Protein AF-A0A8J9Y8R1-F1 (afdb_monomer)

Organism: NCBI:txid405034

Nearest PDB structures (foldseek):
  8bvs-assembly1_A  TM=4.478E-01  e=2.134E-05  Rattus norvegicus
  8wjq-assembly1_A  TM=4.314E-01  e=4.782E-05  Homo sapiens
  8wjh-assembly1_A  TM=4.571E-01  e=9.742E-05  Homo sapiens
  9b1o-assembly1_A  TM=4.668E-01  e=5.127E-04  Homo sapiens
  8sdz-assembly1_A  TM=4.224E-01  e=3.042E-04  Rattus norvegicus

Foldseek 3Di:
DWWWAQDPDDRDTDIQDPDHPDTHDDPPPPVDDPCRVVVQGDPNVCVVVVVVVVCVCCVVFLLSQLLVLLVQLLVLLLCLVVDPAPLVNVVSLLSNLSSLVSNLVSLLVLLDLLQDDPCNVVLVVVLVPLLVVLVVCLVVLCVVVVDLSSSSCVLSVVSNVSSCVCVVAPGGLVVCVVVVNNVVSVVNSVCSVVSSVVSSVNNSSSSSSNVSSLVVVLVVDAPVCSVVVVVVVVVVVVVVVVCVVVLVVDPPVSSVVVVVCVSVVVSVVVSPPDRPPPDDDQNDPVSVVVVVVVVVVVPDPPPPDD

Sequence (306 aa):
MDYRCDVGEGGNLSWNACPCDQPQWDRSVFSETMQTKFGLFCESIWLISFSQSMLYVGMYGRLSMFSTSCLILSISGCLVILMPNVTSLIFMRTIEGIGTGGAMVTSYVLCIEYTGLKYREIITALFHIPINISHTLLPGLSYLLRNCDDLQLALSVPVILYVAIPWLIMESPKWLMDIGKIDKSVIVMEKFSKLVSFACVCNSLFSMSFMIVLLYTVELFPTSIRNSVLGILSVLSRLGQISAPLINALSENIAGAIFGVLALSGTIFCYLLPETKDTELPSSLDDTKTLTRRKTHLEPDITNTS

Solvent-accessible surface area (backbone atoms only — not comparable to full-atom values): 17132 Å² total; per-residue (Å²): 137,62,30,34,16,67,55,92,87,73,82,53,68,36,74,73,54,71,87,57,96,66,70,48,68,70,46,89,88,48,88,78,46,74,48,72,73,69,67,47,50,80,80,53,40,55,56,54,58,49,55,49,54,65,44,46,60,58,66,68,34,61,47,46,40,26,23,53,16,30,44,42,23,23,52,28,40,58,49,46,70,74,45,90,44,70,70,56,32,52,52,32,50,51,50,23,49,54,12,37,53,45,26,50,53,35,46,52,52,48,52,47,48,54,62,35,82,91,45,36,70,62,50,55,56,58,56,48,51,43,40,54,53,29,58,67,44,44,63,57,51,47,67,74,35,75,49,69,59,59,42,41,4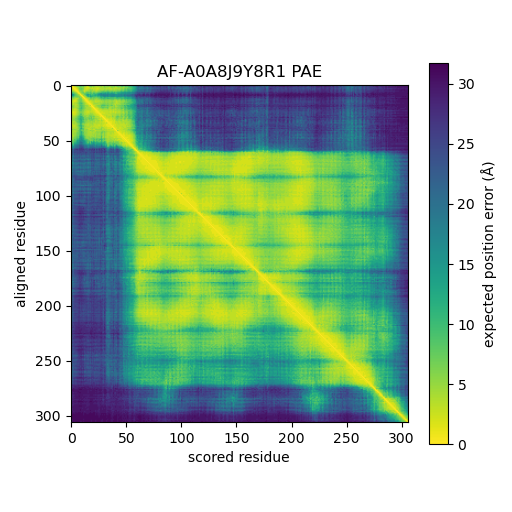3,67,47,22,57,66,37,49,65,52,39,59,35,68,79,79,46,82,65,46,34,61,62,30,47,75,73,67,41,53,74,59,23,53,58,52,50,72,48,36,69,66,51,48,57,50,47,41,57,51,43,19,44,41,49,40,50,53,50,49,56,54,50,54,62,41,63,77,42,45,73,88,48,30,67,58,52,53,51,52,54,50,52,54,53,48,52,56,60,67,45,44,67,64,43,68,72,45,59,70,70,58,37,51,48,53,56,49,50,54,53,49,52,53,53,52,52,63,65,68,52,78,82,71,83,88,58,86,75,55,76,42,75,65,49,47,51,51,53,52,51,49,51,61,69,70,66,72,86,82,89,82,80,130

Structure (mmCIF, N/CA/C/O backbone):
data_AF-A0A8J9Y8R1-F1
#
_entry.id   AF-A0A8J9Y8R1-F1
#
loop_
_atom_site.group_PDB
_atom_site.id
_atom_site.type_symbol
_atom_site.label_atom_id
_atom_site.label_alt_id
_atom_site.label_comp_id
_atom_site.label_asym_id
_atom_site.label_entity_id
_atom_site.label_seq_id
_atom_site.pdbx_PDB_ins_code
_atom_site.Cartn_x
_atom_site.Cartn_y
_atom_site.Cartn_z
_atom_site.occupancy
_atom_site.B_iso_or_equiv
_atom_site.auth_seq_id
_atom_site.auth_comp_id
_atom_site.auth_asym_id
_atom_site.auth_atom_id
_atom_site.pdbx_PDB_model_num
ATOM 1 N N . MET A 1 1 ? -35.535 12.052 5.146 1.00 62.69 1 MET A N 1
ATOM 2 C CA . MET A 1 1 ? -35.516 13.517 5.307 1.00 62.69 1 MET A CA 1
ATOM 3 C C . MET A 1 1 ? -36.372 14.035 4.200 1.00 62.69 1 MET A C 1
ATOM 5 O O . MET A 1 1 ? -36.029 13.820 3.044 1.00 62.69 1 MET A O 1
ATOM 9 N N . ASP A 1 2 ? -37.514 14.578 4.573 1.00 72.75 2 ASP A N 1
ATOM 10 C CA . ASP A 1 2 ? -38.578 14.801 3.619 1.00 72.75 2 ASP A CA 1
ATOM 11 C C . ASP A 1 2 ? -38.487 16.229 3.082 1.00 72.75 2 ASP A C 1
ATOM 13 O O . ASP A 1 2 ? -38.220 17.181 3.824 1.00 72.75 2 ASP A O 1
ATOM 17 N N . TYR A 1 3 ? -38.663 16.374 1.773 1.00 80.12 3 TYR A N 1
ATOM 18 C CA . TYR A 1 3 ? -38.828 17.673 1.131 1.00 80.12 3 TYR A CA 1
ATOM 19 C C . TYR A 1 3 ? -40.240 17.787 0.586 1.00 80.12 3 TYR A C 1
ATOM 21 O O . TYR A 1 3 ? -40.844 16.803 0.157 1.00 80.12 3 TYR A O 1
ATOM 29 N N . ARG A 1 4 ? -40.779 18.999 0.614 1.00 82.25 4 ARG A N 1
ATOM 30 C CA . ARG A 1 4 ? -42.057 19.316 -0.006 1.00 82.25 4 ARG A CA 1
ATOM 31 C C . ARG A 1 4 ? -41.815 19.893 -1.382 1.00 82.25 4 ARG A C 1
ATOM 33 O O . ARG A 1 4 ? -40.958 20.760 -1.548 1.00 82.25 4 ARG A O 1
ATOM 40 N N . CYS A 1 5 ? -42.590 19.419 -2.341 1.00 80.19 5 CYS A N 1
ATOM 41 C CA . CYS A 1 5 ? -42.602 19.967 -3.680 1.00 80.19 5 CYS A CA 1
ATOM 42 C C . CYS A 1 5 ? -44.006 20.424 -4.067 1.00 80.19 5 CYS A C 1
ATOM 44 O O . CYS A 1 5 ? -44.991 19.758 -3.731 1.00 80.19 5 CYS A O 1
ATOM 46 N N . ASP A 1 6 ? -44.082 21.551 -4.774 1.00 75.56 6 ASP A N 1
ATOM 47 C CA . ASP A 1 6 ? -45.310 22.001 -5.418 1.00 75.56 6 ASP A CA 1
ATOM 48 C C . ASP A 1 6 ? -45.503 21.221 -6.720 1.00 75.56 6 ASP A C 1
ATOM 50 O O . ASP A 1 6 ? -44.704 21.323 -7.652 1.00 75.56 6 ASP A O 1
ATOM 54 N N . VAL A 1 7 ? -46.538 20.386 -6.752 1.00 66.38 7 VAL A N 1
ATOM 55 C CA . VAL A 1 7 ? -46.887 19.588 -7.927 1.00 66.38 7 VAL A CA 1
ATOM 56 C C . VAL A 1 7 ? -48.012 20.342 -8.614 1.00 66.38 7 VAL A C 1
ATOM 58 O O . VAL A 1 7 ? -49.149 20.349 -8.141 1.00 66.38 7 VAL A O 1
ATOM 61 N N . GLY A 1 8 ? -47.664 21.074 -9.670 1.00 62.56 8 GLY A N 1
ATOM 62 C CA . GLY A 1 8 ? -48.560 22.028 -10.316 1.00 62.56 8 GLY A CA 1
ATOM 63 C C . GLY A 1 8 ? -49.876 21.409 -10.795 1.00 62.56 8 GLY A C 1
ATOM 64 O O . GLY A 1 8 ? -49.887 20.672 -11.769 1.00 62.56 8 GLY A O 1
ATOM 65 N N . GLU A 1 9 ? -50.961 21.709 -10.075 1.00 56.25 9 GLU A N 1
ATOM 66 C CA . GLU A 1 9 ? -52.288 22.189 -10.540 1.00 56.25 9 GLU A CA 1
ATOM 67 C C . GLU A 1 9 ? -53.277 22.316 -9.353 1.00 56.25 9 GLU A C 1
ATOM 69 O O . GLU A 1 9 ? -54.474 22.048 -9.444 1.00 56.25 9 GLU A O 1
ATOM 74 N N . GLY A 1 10 ? -52.782 22.753 -8.189 1.00 57.81 10 GLY A N 1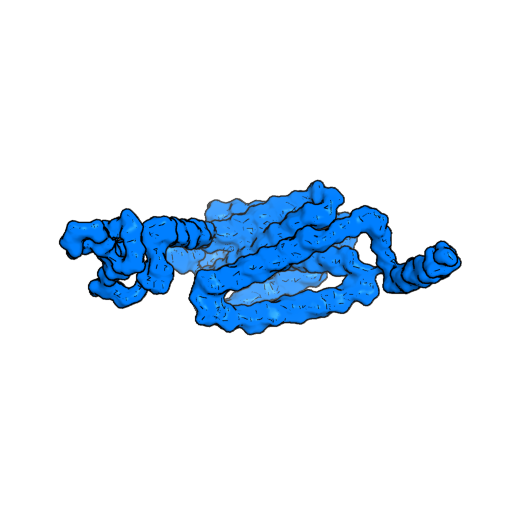
ATOM 75 C CA . GLY A 1 10 ? -53.632 22.949 -7.008 1.00 57.81 10 GLY A CA 1
ATOM 76 C C . GLY A 1 10 ? -52.935 23.441 -5.739 1.00 57.81 10 GLY A C 1
ATOM 77 O O . GLY A 1 10 ? -53.546 23.375 -4.678 1.00 57.81 10 GLY A O 1
ATOM 78 N N . GLY A 1 11 ? -51.673 23.891 -5.808 1.00 60.00 11 GLY A N 1
ATOM 79 C CA . GLY A 1 11 ? -50.916 24.399 -4.651 1.00 60.00 11 GLY A CA 1
ATOM 80 C C . GLY A 1 11 ? -50.724 23.388 -3.513 1.00 60.00 11 GLY A C 1
ATOM 81 O O . GLY A 1 11 ? -50.395 23.766 -2.387 1.00 60.00 11 GLY A O 1
ATOM 82 N N . ASN A 1 12 ? -50.964 22.101 -3.776 1.00 68.12 12 ASN A N 1
ATOM 83 C CA . ASN A 1 12 ? -50.851 21.055 -2.774 1.00 68.12 12 ASN A CA 1
ATOM 84 C C . ASN A 1 12 ? -49.399 20.579 -2.704 1.00 68.12 12 ASN A C 1
ATOM 86 O O . ASN A 1 12 ? -48.926 19.818 -3.547 1.00 68.12 12 ASN A O 1
ATOM 90 N N . LEU A 1 13 ? -48.708 21.022 -1.653 1.00 72.00 13 LEU A N 1
ATOM 91 C CA . LEU A 1 13 ? -47.367 20.570 -1.298 1.00 72.00 13 LEU A CA 1
ATOM 92 C C . LEU A 1 13 ? -47.396 19.076 -0.969 1.00 72.00 13 LEU A C 1
ATOM 94 O O . LEU A 1 13 ? -47.932 18.670 0.066 1.00 72.00 13 LEU A O 1
ATOM 98 N N . SER A 1 14 ? -46.789 18.265 -1.829 1.00 75.94 14 SER A N 1
ATOM 99 C CA . SER A 1 14 ? -46.637 16.830 -1.592 1.00 75.94 14 SER A CA 1
ATOM 100 C C . SER A 1 14 ? -45.218 16.508 -1.132 1.00 75.94 14 SER A C 1
ATOM 102 O O . SER A 1 14 ? -44.252 17.196 -1.474 1.00 75.94 14 SER A O 1
ATOM 104 N N . TRP A 1 15 ? -45.097 15.478 -0.300 1.00 79.56 15 TRP A N 1
ATOM 105 C CA . TRP A 1 15 ? -43.810 15.034 0.216 1.00 79.56 15 TRP A CA 1
ATOM 106 C C . TRP A 1 15 ? -43.094 14.148 -0.801 1.00 79.56 15 TRP A C 1
ATOM 108 O O . TRP A 1 15 ? -43.694 13.222 -1.342 1.00 79.56 15 TRP A O 1
ATOM 118 N N . ASN A 1 16 ? -41.801 14.408 -1.003 1.00 77.94 16 ASN A N 1
ATOM 119 C CA . ASN A 1 16 ? -40.883 13.605 -1.812 1.00 77.94 16 ASN A CA 1
ATOM 120 C C . ASN A 1 16 ? -41.364 13.355 -3.255 1.00 77.94 16 ASN A C 1
ATOM 122 O O . ASN A 1 16 ? -41.103 12.298 -3.829 1.00 77.94 16 ASN A O 1
ATOM 126 N N . ALA A 1 17 ? -42.076 14.319 -3.845 1.00 77.00 17 ALA A N 1
ATOM 127 C CA . ALA A 1 17 ? -42.537 14.226 -5.225 1.00 77.00 17 ALA A CA 1
ATOM 128 C C . ALA A 1 17 ? -41.468 14.661 -6.236 1.00 77.00 17 ALA A C 1
ATOM 130 O O . ALA A 1 17 ? -40.619 15.513 -5.957 1.00 77.00 17 ALA A O 1
ATOM 131 N N . CYS A 1 18 ? -41.535 14.051 -7.418 1.00 77.06 18 CYS A N 1
ATOM 132 C CA . CYS A 1 18 ? -40.638 14.251 -8.551 1.00 77.06 18 CYS A CA 1
ATOM 133 C C . CYS A 1 18 ? -41.462 14.325 -9.846 1.00 77.06 18 CYS A C 1
ATOM 135 O O . CYS A 1 18 ? -42.395 13.528 -9.978 1.00 77.06 18 CYS A O 1
ATOM 137 N N . PRO A 1 19 ? -41.110 15.183 -10.822 1.00 73.69 19 PRO A N 1
ATOM 138 C CA . PRO A 1 19 ? -40.031 16.180 -10.817 1.00 73.69 19 PRO A CA 1
ATOM 139 C C . PRO A 1 19 ? -40.357 17.405 -9.945 1.00 73.69 19 PRO A C 1
ATOM 141 O O . PRO A 1 19 ? -41.521 17.697 -9.690 1.00 73.69 19 PRO A O 1
ATOM 144 N N . CYS A 1 20 ? -39.320 18.099 -9.467 1.00 73.56 20 CYS A N 1
ATOM 145 C CA . CYS A 1 20 ? -39.456 19.254 -8.583 1.00 73.56 20 CYS A CA 1
ATOM 146 C C . CYS A 1 20 ? -38.481 20.371 -8.961 1.00 73.56 20 CYS A C 1
ATOM 148 O O . CYS A 1 20 ? -37.272 20.150 -8.911 1.00 73.56 20 CYS A O 1
ATOM 150 N N . ASP A 1 21 ? -38.992 21.566 -9.266 1.00 74.88 21 ASP A N 1
ATOM 151 C CA . ASP A 1 21 ? -38.147 22.716 -9.617 1.00 74.88 21 ASP A CA 1
ATOM 152 C C . ASP A 1 21 ? -37.593 23.436 -8.376 1.00 74.88 21 ASP A C 1
ATOM 154 O O . ASP A 1 21 ? -36.460 23.919 -8.387 1.00 74.88 21 ASP A O 1
ATOM 158 N N . GLN A 1 22 ? -38.367 23.497 -7.282 1.00 79.25 22 GLN A N 1
ATOM 159 C CA . GLN A 1 22 ? -37.964 24.149 -6.028 1.00 79.25 22 GLN A CA 1
ATOM 160 C C . GLN A 1 22 ? -38.374 23.335 -4.787 1.00 79.25 22 GLN A C 1
ATOM 162 O O . GLN A 1 22 ? -39.463 23.537 -4.242 1.00 79.25 22 GLN A O 1
ATOM 167 N N . PRO A 1 23 ? -37.512 22.425 -4.298 1.00 79.31 23 PRO A N 1
ATOM 168 C CA . PRO A 1 23 ? -37.809 21.634 -3.108 1.00 79.31 23 PRO A CA 1
ATOM 169 C C . PRO A 1 23 ? -37.688 22.467 -1.821 1.00 79.31 23 PRO A C 1
ATOM 171 O O . PRO A 1 23 ? -36.642 23.051 -1.527 1.00 79.31 23 PRO A O 1
ATOM 174 N N . GLN A 1 24 ? -38.747 22.474 -1.008 1.00 84.62 24 GLN A N 1
ATOM 175 C CA . GLN A 1 24 ? -38.742 23.039 0.342 1.00 84.62 24 GLN A CA 1
ATOM 176 C C . GLN A 1 24 ? -38.397 21.956 1.368 1.00 84.62 24 GLN A C 1
ATOM 178 O O . GLN A 1 24 ? -39.189 21.055 1.639 1.00 84.62 24 GLN A O 1
ATOM 183 N N . TRP A 1 25 ? -37.204 22.041 1.947 1.00 81.81 25 TRP A N 1
ATOM 184 C CA . TRP A 1 25 ? -36.693 21.054 2.900 1.00 81.81 25 TRP A CA 1
ATOM 185 C C . TRP A 1 25 ? -37.211 21.291 4.320 1.00 81.81 25 TRP A C 1
ATOM 187 O O . TRP A 1 25 ? -37.180 22.423 4.807 1.00 81.81 25 TRP A O 1
ATOM 197 N N . ASP A 1 26 ? -37.612 20.223 5.013 1.00 81.88 26 ASP A N 1
ATOM 198 C CA . ASP A 1 26 ? -37.933 20.293 6.440 1.00 81.88 26 ASP A CA 1
ATOM 199 C C . ASP A 1 26 ? -36.644 20.411 7.278 1.00 81.88 26 ASP A C 1
ATOM 201 O O . ASP A 1 26 ? -35.827 19.490 7.333 1.00 81.88 26 ASP A O 1
ATOM 205 N N . ARG A 1 27 ? -36.453 21.572 7.917 1.00 81.69 27 ARG A N 1
ATOM 206 C CA . ARG A 1 27 ? -35.281 21.906 8.751 1.00 81.69 27 ARG A CA 1
ATOM 207 C C . ARG A 1 27 ? -35.581 21.881 10.253 1.00 81.69 27 ARG A C 1
ATOM 209 O O . ARG A 1 27 ? -34.801 22.407 11.042 1.00 81.69 27 ARG A O 1
ATOM 216 N N . SER A 1 28 ? -36.710 21.299 10.662 1.00 82.44 28 SER A N 1
ATOM 217 C CA . SER A 1 28 ? -37.146 21.273 12.068 1.00 82.44 28 SER A CA 1
ATOM 218 C C . SER A 1 28 ? -36.177 20.538 13.001 1.00 82.44 28 SER A C 1
ATOM 220 O O . SER A 1 28 ? -36.011 20.942 14.149 1.00 82.44 28 SER A O 1
ATOM 222 N N . VAL A 1 29 ? -35.517 19.484 12.509 1.00 77.56 29 VAL A N 1
ATOM 223 C CA . VAL A 1 29 ? -34.561 18.678 13.290 1.00 77.56 29 VAL A CA 1
ATOM 224 C C . VAL A 1 29 ? -33.110 19.087 13.022 1.00 77.56 29 VAL A C 1
ATOM 226 O O . VAL A 1 29 ? -32.313 19.180 13.952 1.00 77.56 29 VAL A O 1
ATOM 229 N N . PHE A 1 30 ? -32.756 19.348 11.762 1.00 75.25 30 PHE A N 1
ATOM 230 C CA . PHE A 1 30 ? -31.400 19.723 11.361 1.00 75.25 30 PHE A CA 1
ATOM 231 C C . PHE A 1 30 ? -31.432 20.988 10.508 1.00 75.25 30 PHE A C 1
ATOM 233 O O . PHE A 1 30 ? -32.145 21.049 9.507 1.00 75.25 30 PHE A O 1
ATOM 240 N N . SER A 1 31 ? -30.627 21.983 10.887 1.00 75.69 31 SER A N 1
ATOM 241 C CA . SER A 1 31 ? -30.564 23.271 10.192 1.00 75.69 31 SER A CA 1
ATOM 242 C C . SER A 1 31 ? -30.010 23.142 8.775 1.00 75.69 31 SER A C 1
ATOM 244 O O . SER A 1 31 ? -30.521 23.797 7.873 1.00 75.69 31 SER A O 1
ATOM 246 N N . GLU A 1 32 ? -29.004 22.295 8.554 1.00 73.31 32 GLU A N 1
ATOM 247 C CA . GLU A 1 32 ? -28.426 22.009 7.240 1.00 73.31 32 GLU A CA 1
ATOM 248 C C . GLU A 1 32 ? -27.830 20.596 7.215 1.00 73.31 32 GLU A C 1
ATOM 250 O O . GLU A 1 32 ? -27.123 20.181 8.132 1.00 73.31 32 GLU A O 1
ATOM 255 N N . THR A 1 33 ? -28.119 19.838 6.159 1.00 76.62 33 THR A N 1
ATOM 256 C CA . THR A 1 33 ? -27.602 18.481 5.934 1.00 76.62 33 THR A CA 1
ATOM 257 C C . THR A 1 33 ? -26.949 18.378 4.562 1.00 76.62 33 THR A C 1
ATOM 259 O O . THR A 1 33 ? -27.222 19.189 3.674 1.00 76.62 33 THR A O 1
ATOM 262 N N . MET A 1 34 ? -26.120 17.350 4.348 1.00 69.50 34 MET A N 1
ATOM 263 C CA . MET A 1 34 ? -25.483 17.104 3.045 1.00 69.50 34 MET A CA 1
ATOM 264 C C . MET A 1 34 ? -26.503 17.009 1.899 1.00 69.50 34 MET A C 1
ATOM 266 O O . MET A 1 34 ? -26.248 17.518 0.812 1.00 69.50 34 MET A O 1
ATOM 270 N N . GLN A 1 35 ? -27.683 16.441 2.160 1.00 72.44 35 GLN A N 1
ATOM 271 C CA . GLN A 1 35 ? -28.782 16.351 1.193 1.00 72.44 35 GLN A CA 1
ATOM 272 C C . GLN A 1 35 ? -29.331 17.740 0.831 1.00 72.44 35 GLN A C 1
ATOM 274 O O . GLN A 1 35 ? -29.454 18.058 -0.349 1.00 72.44 35 GLN A O 1
ATOM 279 N N . THR A 1 36 ? -29.576 18.600 1.831 1.00 77.31 36 THR A N 1
ATOM 280 C CA . THR A 1 36 ? -30.089 19.968 1.613 1.00 77.31 36 THR A CA 1
ATOM 281 C C . THR A 1 36 ? -29.050 20.925 1.030 1.00 77.31 36 THR A C 1
ATOM 283 O O . THR A 1 36 ? -29.411 21.856 0.318 1.00 77.31 36 THR A O 1
ATOM 286 N N . LYS A 1 37 ? -27.765 20.705 1.332 1.00 77.69 37 LYS A N 1
ATOM 287 C CA . LYS A 1 37 ? -26.652 21.557 0.900 1.00 77.69 37 LYS A CA 1
ATOM 288 C C . LYS A 1 37 ? -26.319 21.351 -0.574 1.00 77.69 37 LYS A C 1
ATOM 290 O O . LYS A 1 37 ? -26.029 22.312 -1.276 1.00 77.69 37 LYS A O 1
ATOM 295 N N . PHE A 1 38 ? -26.360 20.100 -1.030 1.00 77.00 38 PHE A N 1
ATOM 296 C CA . PHE A 1 38 ? -26.047 19.731 -2.412 1.00 77.00 38 PHE A CA 1
ATOM 297 C C . PHE A 1 38 ? -27.286 19.526 -3.292 1.00 77.00 38 PHE A C 1
ATOM 299 O O . PHE A 1 38 ? -27.133 19.221 -4.469 1.00 77.00 38 PHE A O 1
ATOM 306 N N . GLY A 1 39 ? -28.497 19.692 -2.747 1.00 79.38 39 GLY A N 1
ATOM 307 C CA . GLY A 1 39 ? -29.737 19.521 -3.506 1.00 79.38 39 GLY A CA 1
ATOM 308 C C . GLY A 1 39 ? -29.868 18.113 -4.087 1.00 79.38 39 GLY A C 1
ATOM 309 O O . GLY A 1 39 ? -30.153 17.953 -5.269 1.00 79.38 39 GLY A O 1
ATOM 310 N N . LEU A 1 40 ? -29.622 17.087 -3.270 1.00 77.75 40 LEU A N 1
ATOM 311 C CA . LEU A 1 40 ? -29.694 15.689 -3.703 1.00 77.75 40 LEU A CA 1
ATOM 312 C C . LEU A 1 40 ? -31.135 15.175 -3.549 1.00 77.75 40 LEU A C 1
ATOM 314 O O . LEU A 1 40 ? -31.565 14.881 -2.433 1.00 77.75 40 LEU A O 1
ATOM 318 N N . PHE A 1 41 ? -31.882 15.085 -4.653 1.00 79.12 41 PHE A N 1
ATOM 319 C CA . PHE A 1 41 ? -33.283 14.642 -4.697 1.00 79.12 41 PHE A CA 1
ATOM 320 C C . PHE A 1 41 ? -33.616 13.934 -6.022 1.00 79.12 41 PHE A C 1
ATOM 322 O O . PHE A 1 41 ? -32.903 14.071 -7.014 1.00 79.12 41 PHE A O 1
ATOM 329 N N . CYS A 1 42 ? -34.710 13.166 -6.040 1.00 75.56 42 CYS A N 1
ATOM 330 C CA . CYS A 1 42 ? -35.185 12.410 -7.206 1.00 75.56 42 CYS A CA 1
ATOM 331 C C . CYS A 1 42 ? -34.119 11.492 -7.828 1.00 75.56 42 CYS A C 1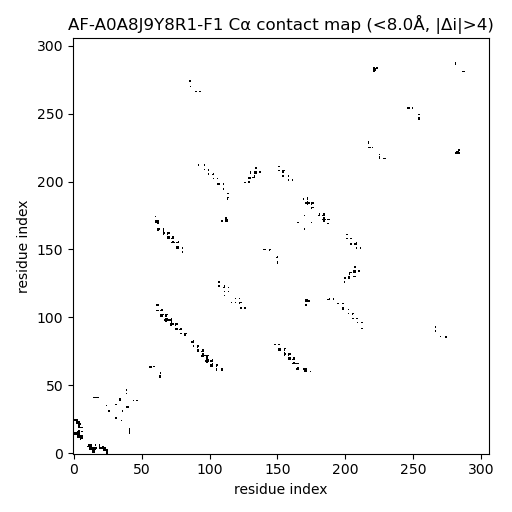
ATOM 333 O O . CYS A 1 42 ? -33.810 10.443 -7.270 1.00 75.56 42 CYS A O 1
ATOM 335 N N . GLU A 1 43 ? -33.556 11.880 -8.974 1.00 70.12 43 GLU A N 1
ATOM 336 C CA . GLU A 1 43 ? -32.566 11.094 -9.704 1.00 70.12 43 GLU A CA 1
ATOM 337 C C . GLU A 1 43 ? -31.195 11.163 -9.022 1.00 70.12 43 GLU A C 1
ATOM 339 O O . GLU A 1 43 ? -30.532 10.146 -8.880 1.00 70.12 43 GLU A O 1
ATOM 344 N N . SER A 1 44 ? -30.797 12.310 -8.461 1.00 66.25 44 SER A N 1
ATOM 345 C CA . SER A 1 44 ? -29.479 12.477 -7.828 1.00 66.25 44 SER A CA 1
ATOM 346 C C . SER A 1 44 ? -29.366 11.844 -6.435 1.00 66.25 44 SER A C 1
ATOM 348 O O . SER A 1 44 ? -28.292 11.847 -5.832 1.00 66.25 44 SER A O 1
ATOM 350 N N . ILE A 1 45 ? -30.440 11.241 -5.911 1.00 71.19 45 ILE A N 1
ATOM 351 C CA . ILE A 1 45 ? -30.429 10.614 -4.584 1.00 71.19 45 ILE A CA 1
ATOM 352 C C . ILE A 1 45 ? -29.514 9.376 -4.527 1.00 71.19 45 ILE A C 1
ATOM 354 O O . ILE A 1 45 ? -28.955 9.079 -3.470 1.00 71.19 45 ILE A O 1
ATOM 358 N N . TRP A 1 46 ? -29.275 8.697 -5.661 1.00 59.12 46 TRP A N 1
ATOM 359 C CA . TRP A 1 46 ? -28.382 7.527 -5.724 1.00 59.12 46 TRP A CA 1
ATOM 360 C C . TRP A 1 46 ? -26.926 7.879 -5.375 1.00 59.12 46 TRP A C 1
ATOM 362 O O . TRP A 1 46 ? -26.196 7.017 -4.883 1.00 59.12 46 TRP A O 1
ATOM 372 N N . LEU A 1 47 ? -26.496 9.134 -5.572 1.00 62.50 47 LEU A N 1
ATOM 373 C CA . LEU A 1 47 ? -25.147 9.599 -5.214 1.00 62.50 47 LEU A CA 1
ATOM 374 C C . LEU A 1 47 ? -24.862 9.429 -3.713 1.00 62.50 47 LEU A C 1
ATOM 376 O O . LEU A 1 47 ? -23.716 9.227 -3.305 1.00 62.50 47 LEU A O 1
ATOM 380 N N . ILE A 1 48 ? -25.906 9.431 -2.883 1.00 60.75 48 ILE A N 1
ATOM 381 C CA . ILE A 1 48 ? -25.807 9.144 -1.450 1.00 60.75 48 ILE A CA 1
ATOM 382 C C . ILE A 1 48 ? -25.470 7.665 -1.243 1.00 60.75 48 ILE A C 1
ATOM 384 O O . ILE A 1 48 ? -24.511 7.352 -0.548 1.00 60.75 48 ILE A O 1
ATOM 388 N N . SER A 1 49 ? -26.175 6.749 -1.908 1.00 54.12 49 SER A N 1
ATOM 389 C CA . SER A 1 49 ? -25.870 5.313 -1.861 1.00 54.12 49 SER A CA 1
ATOM 390 C C . SER A 1 49 ? -24.512 4.977 -2.487 1.00 54.12 49 SER A C 1
ATOM 392 O O . SER A 1 49 ? -23.827 4.074 -2.014 1.00 54.12 49 SER A O 1
ATOM 394 N N . PHE A 1 50 ? -24.082 5.715 -3.511 1.00 59.19 50 PHE A N 1
ATOM 395 C CA . PHE A 1 50 ? -22.763 5.573 -4.130 1.00 59.19 50 PHE A CA 1
ATOM 396 C C . PHE A 1 50 ? -21.635 6.037 -3.195 1.00 59.19 50 PHE A C 1
ATOM 398 O O . PHE A 1 50 ? -20.680 5.296 -2.979 1.00 59.19 50 PHE A O 1
ATOM 405 N N . SER A 1 51 ? -21.770 7.210 -2.565 1.00 55.75 51 SER A N 1
ATOM 406 C CA . SER A 1 51 ? -20.814 7.683 -1.548 1.00 55.75 51 SER A CA 1
ATOM 407 C C . SER A 1 51 ? -20.771 6.767 -0.320 1.00 55.75 51 SER A C 1
ATOM 409 O O . SER A 1 51 ? -19.691 6.449 0.171 1.00 55.75 51 SER A O 1
ATOM 411 N N . GLN A 1 52 ? -21.921 6.243 0.114 1.00 49.66 52 GLN A N 1
ATOM 412 C CA . GLN A 1 52 ? -21.994 5.201 1.138 1.00 49.66 52 GLN A CA 1
ATOM 413 C C . GLN A 1 52 ? -21.302 3.906 0.678 1.00 49.66 52 GLN A C 1
ATOM 415 O O . GLN A 1 52 ? -20.536 3.341 1.444 1.00 49.66 52 GLN A O 1
ATOM 420 N N . SER A 1 53 ? -21.475 3.472 -0.577 1.00 54.41 53 SER A N 1
ATOM 421 C CA . SER A 1 53 ? -20.781 2.307 -1.174 1.00 54.41 53 SER A CA 1
ATOM 422 C C . SER A 1 53 ? -19.263 2.464 -1.205 1.00 54.41 53 SER A C 1
ATOM 424 O O . SER A 1 53 ? -18.541 1.525 -0.876 1.00 54.41 53 SER A O 1
ATOM 426 N N . MET A 1 54 ? -18.769 3.661 -1.521 1.00 51.59 54 MET A N 1
ATOM 427 C CA . MET A 1 54 ? -17.340 3.976 -1.449 1.00 51.59 54 MET A CA 1
ATOM 428 C C . MET A 1 54 ? -16.815 3.965 -0.008 1.00 51.59 54 MET A C 1
ATOM 430 O O . MET A 1 54 ? -15.689 3.533 0.231 1.00 51.59 54 MET A O 1
ATOM 434 N N . LEU A 1 55 ? -17.640 4.370 0.962 1.00 46.84 55 LEU A N 1
ATOM 435 C CA . LEU A 1 55 ? -17.326 4.241 2.385 1.00 46.84 55 LEU A CA 1
ATOM 436 C C . LEU A 1 55 ? -17.411 2.787 2.869 1.00 46.84 55 LEU A C 1
ATOM 438 O O . LEU A 1 55 ? -16.629 2.412 3.737 1.00 46.84 55 LEU A O 1
ATOM 442 N N . TYR A 1 56 ? -18.277 1.940 2.295 1.00 46.59 56 TYR A N 1
ATOM 443 C CA . TYR A 1 56 ? -18.458 0.552 2.733 1.00 46.59 56 TYR A CA 1
ATOM 444 C C . TYR A 1 56 ? -17.186 -0.301 2.595 1.00 46.59 56 TYR A C 1
ATOM 446 O O . TYR A 1 56 ? -16.974 -1.176 3.430 1.00 46.59 56 TYR A O 1
ATOM 454 N N . VAL A 1 57 ? -16.271 0.005 1.663 1.00 50.34 57 VAL A N 1
ATOM 455 C CA . VAL A 1 57 ? -14.929 -0.624 1.608 1.00 50.34 57 VAL A CA 1
ATOM 456 C C . VAL A 1 57 ? -14.107 -0.323 2.878 1.00 50.34 57 VAL A C 1
ATOM 458 O O . VAL A 1 57 ? -13.348 -1.171 3.339 1.00 50.34 57 VAL A O 1
ATOM 461 N N . GLY A 1 58 ? -14.304 0.848 3.491 1.00 45.41 58 GLY A N 1
ATOM 462 C CA . GLY A 1 58 ? -13.731 1.236 4.786 1.00 45.41 58 GLY A CA 1
ATOM 463 C C . GLY A 1 58 ? -14.591 0.883 6.013 1.00 45.41 58 GLY A C 1
ATOM 464 O O . GLY A 1 58 ? -14.081 0.904 7.133 1.00 45.41 58 GLY A O 1
ATOM 465 N N . MET A 1 59 ? -15.874 0.529 5.843 1.00 44.03 59 MET A N 1
ATOM 466 C CA . MET A 1 59 ? -16.790 0.205 6.955 1.00 44.03 59 MET A CA 1
ATOM 467 C C . MET A 1 59 ? -16.648 -1.225 7.492 1.00 44.03 59 MET A C 1
ATOM 469 O O . MET A 1 59 ? -17.086 -1.486 8.613 1.00 44.03 59 MET A O 1
ATOM 473 N N . TYR A 1 60 ? -15.991 -2.138 6.769 1.00 56.38 60 TYR A N 1
ATOM 474 C CA . TYR A 1 60 ? -15.678 -3.486 7.275 1.00 56.38 60 TYR A CA 1
ATOM 475 C C . TYR A 1 60 ? -14.560 -3.511 8.332 1.00 56.38 60 TYR A C 1
ATOM 477 O O . TYR A 1 60 ? -14.144 -4.587 8.756 1.00 56.38 60 TYR A O 1
ATOM 485 N N . GLY A 1 61 ? -14.100 -2.341 8.777 1.00 65.88 61 GLY A N 1
ATOM 486 C CA . GLY A 1 61 ? -13.018 -2.197 9.738 1.00 65.88 61 GLY A CA 1
ATOM 487 C C . GLY A 1 61 ? -11.676 -1.946 9.056 1.00 65.88 61 GLY A C 1
ATOM 488 O O . GLY A 1 61 ? -11.488 -2.135 7.850 1.00 65.88 61 GLY A O 1
ATOM 489 N N . ARG A 1 62 ? -10.730 -1.438 9.842 1.00 75.06 62 ARG A N 1
ATOM 490 C CA . ARG A 1 62 ? -9.429 -0.987 9.330 1.00 75.06 62 ARG A CA 1
ATOM 491 C C . ARG A 1 62 ? -8.558 -2.163 8.912 1.00 75.06 62 ARG A C 1
ATOM 493 O 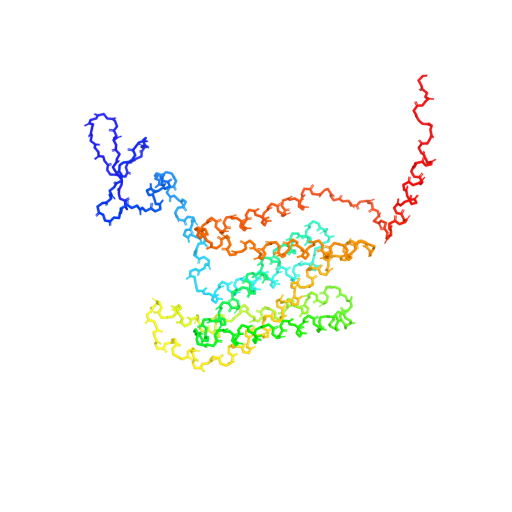O . ARG A 1 62 ? -7.738 -2.021 8.007 1.00 75.06 62 ARG A O 1
ATOM 500 N N . LEU A 1 63 ? -8.761 -3.321 9.536 1.00 80.62 63 LEU A N 1
ATOM 501 C CA . LEU A 1 63 ? -8.071 -4.554 9.183 1.00 80.62 63 LEU A CA 1
ATOM 502 C C . LEU A 1 63 ? -8.557 -5.109 7.839 1.00 80.62 63 LEU A C 1
ATOM 504 O O . LEU A 1 63 ? -7.751 -5.629 7.068 1.00 80.62 63 LEU A O 1
ATOM 508 N N . SER A 1 64 ? -9.841 -4.939 7.519 1.00 79.69 64 SER A N 1
ATOM 509 C CA . SER A 1 64 ? -10.388 -5.297 6.205 1.00 79.69 64 SER A CA 1
ATOM 510 C C . SER A 1 64 ? -9.781 -4.452 5.083 1.00 79.69 64 SER A C 1
ATOM 512 O O . SER A 1 64 ? -9.307 -5.013 4.099 1.00 79.69 64 SER A O 1
ATOM 514 N N . MET A 1 65 ? -9.688 -3.128 5.262 1.00 82.00 65 MET A N 1
ATOM 515 C CA . MET A 1 65 ? -9.037 -2.231 4.291 1.00 82.00 65 MET A CA 1
ATOM 516 C C . MET A 1 65 ? -7.548 -2.570 4.093 1.00 82.00 65 MET A C 1
ATOM 518 O O . MET A 1 65 ? -7.014 -2.518 2.979 1.00 82.00 65 MET A O 1
ATOM 522 N N . PHE A 1 66 ? -6.871 -2.942 5.178 1.00 86.06 66 PHE A N 1
ATOM 523 C CA . PHE A 1 66 ? -5.497 -3.422 5.132 1.00 86.06 66 PHE A CA 1
ATOM 524 C C . PHE A 1 66 ? -5.377 -4.725 4.322 1.00 86.06 66 PHE A C 1
ATOM 526 O O . PHE A 1 66 ? -4.550 -4.811 3.415 1.00 86.06 66 PHE A O 1
ATOM 533 N N . SER A 1 67 ? -6.239 -5.712 4.584 1.00 87.19 67 SER A N 1
ATOM 534 C CA . SER A 1 67 ? -6.241 -6.999 3.875 1.00 87.19 67 SER A CA 1
ATOM 535 C C . SER A 1 67 ? -6.575 -6.848 2.388 1.00 87.19 67 SER A C 1
ATOM 537 O O . SER A 1 67 ? -5.879 -7.424 1.550 1.00 87.19 67 SER A O 1
ATOM 539 N N . THR A 1 68 ? -7.548 -6.004 2.024 1.00 86.38 68 THR A N 1
ATOM 540 C CA . THR A 1 68 ? -7.849 -5.716 0.611 1.00 86.38 68 THR A CA 1
ATOM 541 C C . THR A 1 68 ? -6.667 -5.056 -0.094 1.00 86.38 68 THR A C 1
ATOM 543 O O . THR A 1 68 ? -6.364 -5.409 -1.229 1.00 86.38 68 THR A O 1
ATOM 546 N N . SER A 1 69 ? -5.949 -4.153 0.582 1.00 89.62 69 SER A N 1
ATOM 547 C CA . SER A 1 69 ? -4.747 -3.512 0.026 1.00 89.62 69 SER A CA 1
ATOM 548 C C . SER A 1 69 ? -3.607 -4.519 -0.178 1.00 89.62 69 SER A C 1
ATOM 550 O O . SER A 1 69 ? -2.968 -4.523 -1.230 1.00 89.62 69 SER A O 1
ATOM 552 N N . CYS A 1 70 ? -3.401 -5.428 0.783 1.00 90.56 70 CYS A N 1
ATOM 553 C CA . CYS A 1 70 ? -2.435 -6.526 0.669 1.00 90.56 70 CYS A CA 1
ATOM 554 C C . CYS A 1 70 ? -2.787 -7.491 -0.469 1.00 90.56 70 CYS A C 1
ATOM 556 O O . CYS A 1 70 ? -1.894 -7.985 -1.158 1.00 90.56 70 CYS A O 1
ATOM 558 N N . LEU A 1 71 ? -4.079 -7.759 -0.675 1.00 91.12 71 LEU A N 1
ATOM 559 C CA . LEU A 1 71 ? -4.569 -8.620 -1.746 1.00 91.12 71 LEU A CA 1
ATOM 560 C C . LEU A 1 71 ? -4.337 -7.981 -3.116 1.00 91.12 71 LEU A C 1
ATOM 562 O O . LEU A 1 71 ? -3.819 -8.652 -4.006 1.00 91.12 71 LEU A O 1
ATOM 566 N N . ILE A 1 72 ? -4.644 -6.686 -3.262 1.00 91.31 72 ILE A N 1
ATOM 567 C CA . ILE A 1 72 ? -4.347 -5.924 -4.483 1.00 91.31 72 ILE A CA 1
ATOM 568 C C . ILE A 1 72 ? -2.851 -6.007 -4.785 1.00 91.31 72 ILE A C 1
ATOM 570 O O . ILE A 1 72 ? -2.490 -6.458 -5.866 1.00 91.31 72 ILE A O 1
ATOM 574 N N . LEU A 1 73 ? -2.002 -5.665 -3.809 1.00 91.38 73 LEU A N 1
ATOM 575 C CA . LEU A 1 73 ? -0.543 -5.693 -3.939 1.00 91.38 73 LEU A CA 1
ATOM 576 C C . LEU A 1 73 ? -0.011 -7.079 -4.335 1.00 91.38 73 LEU A C 1
ATOM 578 O O . LEU A 1 73 ? 0.802 -7.198 -5.249 1.00 91.38 73 LEU A O 1
ATOM 582 N N . SER A 1 74 ? -0.475 -8.134 -3.663 1.00 91.75 74 SER A N 1
ATOM 583 C CA . SER A 1 74 ? -0.003 -9.497 -3.922 1.00 91.75 74 SER A CA 1
ATOM 584 C C . SER A 1 74 ? -0.384 -9.973 -5.322 1.00 91.75 74 SER A C 1
ATOM 586 O O . SER A 1 74 ? 0.443 -10.537 -6.031 1.00 91.75 74 SER A O 1
ATOM 588 N N . ILE A 1 75 ? -1.635 -9.738 -5.734 1.00 92.88 75 ILE A N 1
ATOM 589 C CA . ILE A 1 75 ? -2.125 -10.167 -7.046 1.00 92.88 75 ILE A CA 1
ATOM 590 C C . ILE A 1 75 ? -1.440 -9.362 -8.148 1.00 92.88 75 ILE A C 1
ATOM 592 O O . ILE A 1 75 ? -0.915 -9.955 -9.088 1.00 92.88 75 ILE A O 1
ATOM 596 N N . SER A 1 76 ? -1.401 -8.030 -8.035 1.00 92.31 76 SER A N 1
ATOM 597 C CA . SER A 1 76 ? -0.776 -7.185 -9.053 1.00 92.31 76 SER A CA 1
ATOM 598 C C . SER A 1 76 ? 0.721 -7.461 -9.174 1.00 92.31 76 SER A C 1
ATOM 600 O O . SER A 1 76 ? 1.212 -7.600 -10.288 1.00 92.31 76 SER A O 1
ATOM 602 N N . GLY A 1 77 ? 1.432 -7.614 -8.052 1.00 90.44 77 GLY A N 1
ATOM 603 C CA . GLY A 1 77 ? 2.870 -7.888 -8.045 1.00 90.44 77 GLY A CA 1
ATOM 604 C C . GLY A 1 77 ? 3.230 -9.240 -8.671 1.00 90.44 77 GLY A C 1
ATOM 605 O O . GLY A 1 77 ? 4.202 -9.331 -9.415 1.00 90.44 77 GLY A O 1
ATOM 606 N N . CYS A 1 78 ? 2.409 -10.276 -8.466 1.00 91.88 78 CYS A N 1
ATOM 607 C CA . CYS A 1 78 ? 2.577 -11.558 -9.159 1.00 91.88 78 CYS A CA 1
ATOM 608 C C . CYS A 1 78 ? 2.211 -11.475 -10.653 1.00 91.88 78 CYS A C 1
ATOM 610 O O . CYS A 1 78 ? 2.838 -12.132 -11.480 1.00 91.88 78 CYS A O 1
ATOM 612 N N . LEU A 1 79 ? 1.206 -10.673 -11.022 1.00 91.56 79 LEU A N 1
ATOM 613 C CA . LEU A 1 79 ? 0.787 -10.513 -12.420 1.00 91.56 79 LEU A CA 1
ATOM 614 C C . LEU A 1 79 ? 1.791 -9.723 -13.265 1.00 91.56 79 LEU A C 1
ATOM 616 O O . LEU A 1 79 ? 1.859 -9.958 -14.468 1.00 91.56 79 LEU A O 1
ATOM 620 N N . VAL A 1 80 ? 2.580 -8.828 -12.660 1.00 89.50 80 VAL A N 1
ATOM 621 C CA . VAL A 1 80 ? 3.612 -8.027 -13.348 1.00 89.50 80 VAL A CA 1
ATOM 622 C C . VAL A 1 80 ? 4.563 -8.893 -14.183 1.00 89.50 80 VAL A C 1
ATOM 624 O O . VAL A 1 80 ? 4.920 -8.502 -15.290 1.00 89.50 80 VAL A O 1
ATOM 627 N N . ILE A 1 81 ? 4.901 -10.089 -13.704 1.00 88.31 81 ILE A N 1
ATOM 628 C CA . ILE A 1 81 ? 5.845 -11.019 -14.353 1.00 88.31 81 ILE A CA 1
ATOM 629 C C . ILE A 1 81 ? 5.309 -11.531 -15.693 1.00 88.31 81 ILE A C 1
ATOM 631 O O . ILE A 1 81 ? 6.059 -11.859 -16.604 1.00 88.31 81 ILE A O 1
ATOM 635 N N . LEU A 1 82 ? 3.985 -11.599 -15.828 1.00 89.38 82 LEU A N 1
ATOM 636 C CA . LEU A 1 82 ? 3.334 -12.110 -17.028 1.00 89.38 82 LEU A CA 1
ATOM 637 C C . LEU A 1 82 ? 3.163 -11.036 -18.107 1.00 89.38 82 LEU A C 1
ATOM 639 O O . LEU A 1 82 ? 2.586 -11.339 -19.147 1.00 89.38 82 LEU A O 1
ATOM 643 N N . MET A 1 83 ? 3.575 -9.786 -17.866 1.00 85.94 83 MET A N 1
ATOM 644 C CA . MET A 1 83 ? 3.272 -8.656 -18.747 1.00 85.94 83 MET A CA 1
ATOM 645 C C . MET A 1 83 ? 4.331 -8.505 -19.854 1.00 85.94 83 MET A C 1
ATOM 647 O O . MET A 1 83 ? 5.441 -8.065 -19.566 1.00 85.94 83 MET A O 1
ATOM 651 N N . PRO A 1 84 ? 4.001 -8.780 -21.134 1.00 81.06 84 PRO A N 1
ATOM 652 C CA . PRO A 1 84 ? 4.965 -8.675 -22.234 1.00 81.06 84 PRO A CA 1
ATOM 653 C C . PRO A 1 84 ? 5.089 -7.253 -22.805 1.00 81.06 84 PRO A C 1
ATOM 655 O O . PRO A 1 84 ? 6.061 -6.948 -23.487 1.00 81.06 84 PRO A O 1
ATOM 658 N N . ASN A 1 85 ? 4.098 -6.387 -22.557 1.00 81.56 85 ASN A N 1
ATOM 659 C CA . ASN A 1 85 ? 4.020 -5.039 -23.125 1.00 81.56 85 ASN A CA 1
ATOM 660 C C . ASN A 1 85 ? 4.237 -3.975 -22.043 1.00 81.56 85 ASN A C 1
ATOM 662 O O . ASN A 1 85 ? 3.670 -4.073 -20.951 1.00 81.56 85 ASN A O 1
ATOM 666 N N . VAL A 1 86 ? 4.954 -2.900 -22.387 1.00 78.25 86 VAL A N 1
ATOM 667 C CA . VAL A 1 86 ? 5.264 -1.782 -21.475 1.00 78.25 86 VAL A CA 1
ATOM 668 C C . VAL A 1 86 ? 3.994 -1.112 -20.940 1.00 78.25 86 VAL A C 1
ATOM 670 O O . VAL A 1 86 ? 3.899 -0.835 -19.748 1.00 78.25 86 VAL A O 1
ATOM 673 N N . THR A 1 87 ? 2.968 -0.926 -21.772 1.00 78.44 87 THR A N 1
ATOM 674 C CA . THR A 1 87 ? 1.683 -0.342 -21.342 1.00 78.44 87 THR A CA 1
ATOM 675 C C . THR A 1 87 ? 0.989 -1.202 -20.284 1.00 78.44 87 THR A C 1
ATOM 677 O O . THR A 1 87 ? 0.485 -0.691 -19.284 1.00 78.44 87 THR A O 1
ATOM 680 N N . SER A 1 88 ? 1.010 -2.526 -20.468 1.00 82.25 88 SER A N 1
ATOM 681 C CA . SER A 1 88 ? 0.427 -3.480 -19.518 1.00 82.25 88 SER A CA 1
ATOM 682 C C . SER A 1 88 ? 1.226 -3.530 -18.212 1.00 82.25 88 SER A C 1
ATOM 684 O O . SER A 1 88 ? 0.646 -3.613 -17.130 1.00 82.25 88 SER A O 1
ATOM 686 N N . LEU A 1 89 ? 2.553 -3.400 -18.304 1.00 83.44 89 LEU A N 1
ATOM 687 C CA . LEU A 1 89 ? 3.451 -3.292 -17.157 1.00 83.44 89 LEU A CA 1
ATOM 688 C C . LEU A 1 89 ? 3.163 -2.032 -16.326 1.00 83.44 89 LEU A C 1
ATOM 690 O O . LEU A 1 89 ? 2.989 -2.130 -15.113 1.00 83.44 89 LEU A O 1
ATOM 694 N N . ILE A 1 90 ? 3.070 -0.859 -16.964 1.00 82.94 90 ILE A N 1
ATOM 695 C CA . ILE A 1 90 ? 2.776 0.418 -16.289 1.00 82.94 90 ILE A CA 1
ATOM 696 C C . ILE A 1 90 ? 1.405 0.364 -15.607 1.00 82.94 90 ILE A C 1
ATOM 698 O O . ILE A 1 90 ? 1.257 0.814 -14.468 1.00 82.94 90 ILE A O 1
ATOM 702 N N . PHE A 1 91 ? 0.408 -0.220 -16.275 1.00 84.62 91 PHE A N 1
ATOM 703 C CA . PHE A 1 91 ? -0.925 -0.390 -15.708 1.00 84.62 91 PHE A CA 1
ATOM 704 C C . PHE A 1 91 ? -0.900 -1.261 -14.442 1.00 84.62 91 PHE A C 1
ATOM 706 O O . PHE A 1 91 ? -1.375 -0.828 -13.391 1.00 84.62 91 PHE A O 1
ATOM 713 N N . MET A 1 92 ? -0.275 -2.444 -14.500 1.00 88.62 92 MET A N 1
ATOM 714 C CA . MET A 1 92 ? -0.158 -3.331 -13.333 1.00 88.62 92 MET A CA 1
ATOM 715 C C . MET A 1 92 ? 0.649 -2.696 -12.196 1.00 88.62 92 MET A C 1
ATOM 717 O O . MET A 1 92 ? 0.258 -2.796 -11.035 1.00 88.62 92 MET A O 1
ATOM 721 N N . ARG A 1 93 ? 1.722 -1.966 -12.520 1.00 86.06 93 ARG A N 1
ATOM 722 C CA . ARG A 1 93 ? 2.534 -1.226 -11.541 1.00 86.06 93 ARG A CA 1
ATOM 723 C C . ARG A 1 93 ? 1.775 -0.087 -10.871 1.00 86.06 93 ARG A C 1
ATOM 725 O O . ARG A 1 93 ? 1.996 0.190 -9.696 1.00 86.06 93 ARG A O 1
ATOM 732 N N . THR A 1 94 ? 0.852 0.550 -11.586 1.00 84.38 94 THR A N 1
ATOM 733 C CA . THR A 1 94 ? -0.030 1.568 -11.000 1.00 84.38 94 THR A CA 1
ATOM 734 C C . THR A 1 94 ? -0.950 0.941 -9.951 1.00 84.38 94 THR A C 1
ATOM 736 O O . THR A 1 94 ? -1.075 1.468 -8.846 1.00 84.38 94 THR A O 1
ATOM 739 N N . ILE A 1 95 ? -1.544 -0.216 -10.262 1.00 88.00 95 ILE A N 1
ATOM 740 C CA . ILE A 1 95 ? -2.381 -0.974 -9.320 1.00 88.00 95 ILE A CA 1
ATOM 741 C C . ILE A 1 95 ? -1.560 -1.413 -8.097 1.00 88.00 95 ILE A C 1
ATOM 743 O O . ILE A 1 95 ? -2.006 -1.240 -6.961 1.00 88.00 95 ILE A O 1
ATOM 747 N N . GLU A 1 96 ? -0.341 -1.908 -8.319 1.00 88.12 96 GLU A N 1
ATOM 748 C CA . GLU A 1 96 ? 0.599 -2.282 -7.257 1.00 88.12 96 GLU A CA 1
ATOM 749 C C . GLU A 1 96 ? 0.932 -1.094 -6.340 1.00 88.12 96 GLU A C 1
ATOM 751 O O . GLU A 1 96 ? 0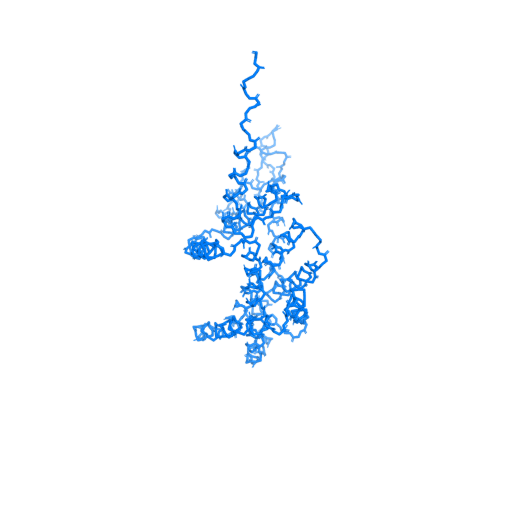.922 -1.223 -5.113 1.00 88.12 96 GLU A O 1
ATOM 756 N N . GLY A 1 97 ? 1.147 0.092 -6.918 1.00 84.94 97 GLY A N 1
ATOM 757 C CA . GLY A 1 97 ? 1.383 1.331 -6.179 1.00 84.94 97 GLY A CA 1
ATOM 758 C C . GLY A 1 97 ? 0.198 1.748 -5.303 1.00 84.94 97 GLY A C 1
ATOM 759 O O . GLY A 1 97 ? 0.398 2.126 -4.147 1.00 84.94 97 GLY A O 1
ATOM 760 N N . ILE A 1 98 ? -1.036 1.622 -5.808 1.00 83.31 98 ILE A N 1
ATOM 761 C CA . ILE A 1 98 ? -2.263 1.894 -5.036 1.00 83.31 98 ILE A CA 1
ATOM 762 C C . ILE A 1 98 ? -2.372 0.926 -3.850 1.00 83.31 98 ILE A C 1
ATOM 764 O O . ILE A 1 98 ? -2.592 1.365 -2.717 1.00 83.31 98 ILE A O 1
ATOM 768 N N . GLY A 1 99 ? -2.172 -0.375 -4.089 1.00 87.00 99 GLY A N 1
ATOM 769 C CA . GLY A 1 99 ? -2.193 -1.398 -3.039 1.00 87.00 99 GLY A CA 1
ATOM 770 C C . GLY A 1 99 ? -1.126 -1.155 -1.969 1.00 87.00 99 GLY A C 1
ATOM 771 O O . GLY A 1 99 ? -1.421 -1.191 -0.775 1.00 87.00 99 GLY A O 1
ATOM 772 N N . THR A 1 100 ? 0.094 -0.816 -2.388 1.00 88.06 100 THR A N 1
ATOM 773 C CA . THR A 1 100 ? 1.214 -0.527 -1.480 1.00 88.06 100 THR A CA 1
ATOM 774 C C . THR A 1 100 ? 0.945 0.705 -0.618 1.00 88.06 100 THR A C 1
ATOM 776 O O . THR A 1 100 ? 1.092 0.647 0.603 1.00 88.06 100 THR A O 1
ATOM 779 N N . GLY A 1 101 ? 0.485 1.808 -1.220 1.00 83.38 101 GLY A N 1
ATOM 780 C CA . GLY A 1 101 ? 0.147 3.030 -0.486 1.00 83.38 101 GLY A CA 1
ATOM 781 C C . GLY A 1 101 ? -0.974 2.810 0.535 1.00 83.38 101 GLY A C 1
ATOM 782 O O . GLY A 1 101 ? -0.844 3.212 1.693 1.00 83.38 101 GLY A O 1
ATOM 783 N N . GLY A 1 102 ? -2.040 2.108 0.136 1.00 82.88 102 GLY A N 1
ATOM 784 C CA . GLY A 1 102 ? -3.143 1.741 1.027 1.00 82.88 102 GLY A CA 1
ATOM 785 C C . GLY A 1 102 ? -2.687 0.874 2.202 1.00 82.88 102 GLY A C 1
ATOM 786 O O . GLY A 1 102 ? -3.031 1.162 3.353 1.00 82.88 102 GLY A O 1
ATOM 787 N N . ALA A 1 103 ? -1.853 -0.136 1.941 1.00 87.12 103 ALA A N 1
ATOM 788 C CA . ALA A 1 103 ? -1.331 -1.041 2.962 1.00 87.12 103 ALA A CA 1
ATOM 789 C C . ALA A 1 103 ? -0.395 -0.331 3.958 1.00 87.12 103 ALA A C 1
ATOM 791 O O . ALA A 1 103 ? -0.525 -0.526 5.167 1.00 87.12 103 ALA A O 1
ATOM 792 N N . MET A 1 104 ? 0.494 0.553 3.488 1.00 87.00 104 MET A N 1
ATOM 793 C CA . MET A 1 104 ? 1.398 1.322 4.357 1.00 87.00 104 MET A CA 1
ATOM 794 C C . MET A 1 104 ? 0.634 2.260 5.301 1.00 87.00 104 MET A C 1
ATOM 796 O O . MET A 1 104 ? 0.889 2.275 6.510 1.00 87.00 104 MET A O 1
ATOM 800 N N . VAL A 1 105 ? -0.332 3.021 4.772 1.00 84.00 105 VAL A N 1
ATOM 801 C CA . VAL A 1 105 ? -1.117 3.975 5.571 1.00 84.00 105 VAL A CA 1
ATOM 802 C C . VAL A 1 105 ? -1.978 3.240 6.595 1.00 84.00 105 VAL A C 1
ATOM 804 O O . VAL A 1 105 ? -1.958 3.585 7.777 1.00 84.00 105 VAL A O 1
ATOM 807 N N . THR A 1 106 ? -2.698 2.198 6.176 1.00 84.25 106 THR A N 1
ATOM 808 C CA . THR A 1 106 ? -3.559 1.421 7.081 1.00 84.25 106 THR A CA 1
ATOM 809 C C . THR A 1 106 ? -2.758 0.670 8.141 1.00 84.25 106 THR A C 1
ATOM 811 O O . THR A 1 106 ? -3.165 0.681 9.300 1.00 84.25 106 THR A O 1
ATOM 814 N N . SER A 1 107 ? -1.588 0.114 7.804 1.00 86.88 107 SER A N 1
ATOM 815 C CA . SER A 1 107 ? -0.679 -0.522 8.771 1.00 86.88 107 SER A CA 1
ATOM 816 C C . SER A 1 107 ? -0.223 0.451 9.857 1.00 86.88 107 SER A C 1
ATOM 818 O O . SER A 1 107 ? -0.257 0.127 11.047 1.00 86.88 107 SER A O 1
ATOM 820 N N . TYR A 1 108 ? 0.197 1.658 9.466 1.00 85.25 108 TYR A N 1
ATOM 821 C CA . TYR A 1 108 ? 0.604 2.690 10.418 1.00 85.25 108 TYR A CA 1
ATOM 822 C C . TYR A 1 108 ? -0.561 3.116 11.317 1.00 85.25 108 TYR A C 1
ATOM 824 O O . TYR A 1 108 ? -0.425 3.177 12.541 1.00 85.25 108 TYR A O 1
ATOM 832 N N . VAL A 1 109 ? -1.721 3.368 10.708 1.00 84.88 109 VAL A N 1
ATOM 833 C CA . VAL A 1 109 ? -2.944 3.770 11.404 1.00 84.88 109 VAL A CA 1
ATOM 834 C C . VAL A 1 109 ? -3.389 2.705 12.409 1.00 84.88 109 VAL A C 1
ATOM 836 O O . VAL A 1 109 ? -3.682 3.036 13.554 1.00 84.88 109 VAL A O 1
ATOM 839 N N . LEU A 1 110 ? -3.394 1.432 12.020 1.00 83.50 110 LEU A N 1
ATOM 840 C CA . LEU A 1 110 ? -3.674 0.317 12.921 1.00 83.50 110 LEU A CA 1
ATOM 841 C C . LEU A 1 110 ? -2.702 0.334 14.107 1.00 83.50 110 LEU A C 1
ATOM 843 O O . LEU A 1 110 ? -3.138 0.338 15.256 1.00 83.50 110 LEU A O 1
ATOM 847 N N . CYS A 1 111 ? -1.396 0.443 13.845 1.00 84.38 111 CYS A N 1
ATOM 848 C CA . CYS A 1 111 ? -0.362 0.459 14.879 1.00 84.38 111 CYS A CA 1
ATOM 849 C C . CYS A 1 111 ? -0.596 1.552 15.940 1.00 84.38 111 CYS A C 1
ATOM 851 O O . CYS A 1 111 ? -0.579 1.259 17.135 1.00 84.38 111 CYS A O 1
ATOM 853 N N . ILE A 1 112 ? -0.897 2.792 15.531 1.00 83.62 112 ILE A N 1
ATOM 854 C CA . ILE A 1 112 ? -1.167 3.894 16.476 1.00 83.62 112 ILE A CA 1
ATOM 855 C C . ILE A 1 112 ? -2.507 3.759 17.217 1.00 83.62 112 ILE A C 1
ATOM 857 O O . ILE A 1 112 ? -2.703 4.373 18.266 1.00 83.62 112 ILE A O 1
ATOM 861 N N . GLU A 1 113 ? -3.459 2.998 16.679 1.00 84.12 113 GLU A N 1
ATOM 862 C CA . GLU A 1 113 ? -4.723 2.730 17.366 1.00 84.12 113 GLU A CA 1
ATOM 863 C C . GLU A 1 113 ? -4.599 1.639 18.418 1.00 84.12 113 GLU A C 1
ATOM 865 O O . GLU A 1 113 ? -5.280 1.718 19.440 1.00 84.12 113 GLU A O 1
ATOM 870 N N . TYR A 1 114 ? -3.708 0.669 18.209 1.00 80.00 114 TYR A N 1
ATOM 871 C CA . TYR A 1 114 ? -3.429 -0.379 19.187 1.00 80.00 114 TYR A CA 1
ATOM 872 C C . TYR A 1 114 ? -2.634 0.122 20.401 1.00 80.00 114 TYR A C 1
ATOM 874 O O . TYR A 1 114 ? -2.815 -0.392 21.501 1.00 80.00 114 TYR A O 1
ATOM 882 N N . THR A 1 115 ? -1.777 1.130 20.227 1.00 79.56 115 THR A N 1
ATOM 883 C CA . THR A 1 115 ? -0.922 1.693 21.293 1.00 79.56 115 THR A CA 1
ATOM 884 C C . THR A 1 115 ? -1.620 2.703 22.195 1.00 79.56 115 THR A C 1
ATOM 886 O O . THR A 1 115 ? -1.188 2.936 23.327 1.00 79.56 115 THR A O 1
ATOM 889 N N . GLY A 1 116 ? -2.666 3.352 21.683 1.00 72.56 116 GLY A N 1
ATOM 890 C CA . GLY A 1 116 ? -3.283 4.506 22.326 1.00 72.56 116 GLY A CA 1
ATOM 891 C C . GLY A 1 116 ? -2.425 5.781 22.261 1.00 72.56 116 GLY A C 1
ATOM 892 O O . GLY A 1 116 ? -1.279 5.803 21.817 1.00 72.56 116 GLY A O 1
ATOM 893 N N . LEU A 1 117 ? -3.000 6.896 22.721 1.00 74.44 117 LEU A N 1
ATOM 894 C CA . LEU A 1 117 ? -2.414 8.235 22.549 1.00 74.44 117 LEU A CA 1
ATOM 895 C C . LEU A 1 117 ? -1.114 8.457 23.344 1.00 74.44 117 LEU A C 1
ATOM 897 O O . LEU A 1 117 ? -0.294 9.275 22.941 1.00 74.44 117 LEU A O 1
ATOM 901 N N . LYS A 1 118 ? -0.903 7.718 24.441 1.00 78.88 118 LYS A N 1
ATOM 902 C CA . LYS A 1 118 ? 0.218 7.928 25.374 1.00 78.88 118 LYS A CA 1
ATOM 903 C C . LYS A 1 118 ? 1.591 7.595 24.779 1.00 78.88 118 LYS A C 1
ATOM 905 O O . LYS A 1 118 ? 2.576 8.220 25.151 1.00 78.88 118 LYS A O 1
ATOM 910 N N . TYR A 1 119 ? 1.659 6.624 23.870 1.00 80.81 119 TYR A N 1
ATOM 911 C CA . TYR A 1 119 ? 2.917 6.135 23.288 1.00 80.81 119 TYR A CA 1
ATOM 912 C C . TYR A 1 119 ? 3.028 6.420 21.787 1.00 80.81 119 TYR A C 1
ATOM 914 O O . TYR A 1 119 ? 3.885 5.849 21.113 1.00 80.81 119 TYR A O 1
ATOM 922 N N . ARG A 1 120 ? 2.164 7.295 21.251 1.00 82.69 120 ARG A N 1
ATOM 923 C CA . ARG A 1 120 ? 2.041 7.538 19.808 1.00 82.69 120 ARG A CA 1
ATOM 924 C C . ARG A 1 120 ? 3.368 7.954 19.175 1.00 82.69 120 ARG A C 1
ATOM 926 O O . ARG A 1 120 ? 3.753 7.366 18.177 1.00 82.69 120 ARG A O 1
ATOM 933 N N . GLU A 1 121 ? 4.086 8.897 19.779 1.00 86.19 121 GLU A N 1
ATOM 934 C CA . GLU A 1 121 ? 5.357 9.411 19.243 1.00 86.19 121 GLU A CA 1
ATOM 935 C C . GLU A 1 121 ? 6.454 8.342 19.204 1.00 86.19 121 GLU A C 1
ATOM 937 O O . GLU A 1 121 ? 7.107 8.151 18.178 1.00 86.19 121 GLU A O 1
ATOM 942 N N . ILE A 1 122 ? 6.612 7.596 20.303 1.00 86.81 122 ILE A N 1
ATOM 943 C CA . ILE A 1 122 ? 7.597 6.512 20.414 1.00 86.81 122 ILE A CA 1
ATOM 944 C C . ILE A 1 122 ? 7.304 5.433 19.374 1.00 86.81 122 ILE A C 1
ATOM 946 O O . ILE A 1 122 ? 8.217 4.921 18.733 1.00 86.81 122 ILE A O 1
ATOM 950 N N . ILE A 1 123 ? 6.031 5.098 19.177 1.00 84.56 123 ILE A N 1
ATOM 951 C CA . ILE A 1 123 ? 5.646 4.053 18.233 1.00 84.56 123 ILE A CA 1
ATOM 952 C C . ILE A 1 123 ? 5.812 4.526 16.797 1.00 84.56 123 ILE A C 1
ATOM 954 O O . ILE A 1 123 ? 6.301 3.756 15.980 1.00 84.56 123 ILE A O 1
ATOM 958 N N . THR A 1 124 ? 5.492 5.782 16.487 1.00 85.56 124 THR A N 1
ATOM 959 C CA . THR A 1 124 ? 5.800 6.359 15.176 1.00 85.56 124 THR A CA 1
ATOM 960 C C . THR A 1 124 ? 7.302 6.292 14.893 1.00 85.56 124 THR A C 1
ATOM 962 O O . THR A 1 124 ? 7.696 5.844 13.819 1.00 85.56 124 THR A O 1
ATOM 965 N N . ALA A 1 125 ? 8.152 6.643 15.863 1.00 87.50 125 ALA A N 1
ATOM 966 C CA . ALA A 1 125 ? 9.602 6.518 15.715 1.00 87.50 125 ALA A CA 1
ATOM 967 C C . ALA A 1 125 ? 10.038 5.055 15.503 1.00 87.50 125 ALA A C 1
ATOM 969 O O . ALA A 1 125 ? 10.786 4.764 14.569 1.00 87.50 125 ALA A O 1
ATOM 970 N N . LEU A 1 126 ? 9.518 4.122 16.309 1.00 85.31 126 LEU A N 1
ATOM 971 C CA . LEU A 1 126 ? 9.779 2.686 16.160 1.00 85.31 126 LEU A CA 1
ATOM 972 C C . LEU A 1 126 ? 9.304 2.142 14.809 1.00 85.31 126 LEU A C 1
ATOM 974 O O . LEU A 1 126 ? 9.963 1.274 14.249 1.00 85.31 126 LEU A O 1
ATOM 978 N N . PHE A 1 127 ? 8.209 2.664 14.259 1.00 85.25 127 PHE A N 1
ATOM 979 C CA . PHE A 1 127 ? 7.653 2.247 12.973 1.00 85.25 127 PHE A CA 1
ATOM 980 C C . PHE A 1 127 ? 8.559 2.622 11.789 1.00 85.25 127 PHE A C 1
ATOM 982 O O . PHE A 1 127 ? 8.584 1.916 10.781 1.00 85.25 127 PHE A O 1
ATOM 989 N N . HIS A 1 128 ? 9.351 3.693 11.914 1.00 87.69 128 HIS A N 1
ATOM 990 C CA . HIS A 1 128 ? 10.300 4.119 10.882 1.00 87.69 128 HIS A CA 1
ATOM 991 C C . HIS A 1 128 ? 11.616 3.332 10.879 1.00 87.69 128 HIS A C 1
ATOM 993 O O . HIS A 1 128 ? 12.287 3.277 9.848 1.00 87.69 128 HIS A O 1
ATOM 999 N N . ILE A 1 129 ? 12.018 2.714 11.991 1.00 90.12 129 ILE A N 1
ATOM 1000 C CA . ILE A 1 129 ? 13.290 1.976 12.055 1.00 90.12 129 ILE A CA 1
ATOM 1001 C C . ILE A 1 129 ? 13.303 0.784 11.070 1.00 90.12 129 ILE A C 1
ATOM 1003 O O . ILE A 1 129 ? 14.226 0.720 10.254 1.00 90.12 129 ILE A O 1
ATOM 1007 N N . PRO A 1 130 ? 12.288 -0.109 11.044 1.00 89.00 130 PRO A N 1
ATOM 1008 C CA . PRO A 1 130 ? 12.223 -1.218 10.090 1.00 89.00 130 PRO A CA 1
ATOM 1009 C C . PRO A 1 130 ? 12.229 -0.775 8.623 1.00 89.00 130 PRO A C 1
ATOM 1011 O O . PRO A 1 130 ? 12.889 -1.417 7.814 1.00 89.00 130 PRO A O 1
ATOM 1014 N N . ILE A 1 131 ? 11.578 0.349 8.297 1.00 88.31 131 ILE A N 1
ATOM 1015 C CA . ILE A 1 131 ? 11.563 0.945 6.947 1.00 88.31 131 ILE A CA 1
ATOM 1016 C C . ILE A 1 131 ? 12.983 1.261 6.466 1.00 88.31 131 ILE A C 1
ATOM 1018 O O . ILE A 1 131 ? 13.360 0.986 5.329 1.00 88.31 131 ILE A O 1
ATOM 1022 N N . ASN A 1 132 ? 13.792 1.877 7.328 1.00 90.19 132 ASN A N 1
ATOM 1023 C CA . ASN A 1 132 ? 15.154 2.243 6.952 1.00 90.19 132 ASN A CA 1
ATOM 1024 C C . ASN A 1 132 ? 16.027 0.997 6.784 1.00 90.19 132 ASN A C 1
ATOM 1026 O O . ASN A 1 132 ? 16.743 0.884 5.793 1.00 90.19 132 ASN A O 1
ATOM 1030 N N . ILE A 1 133 ? 15.897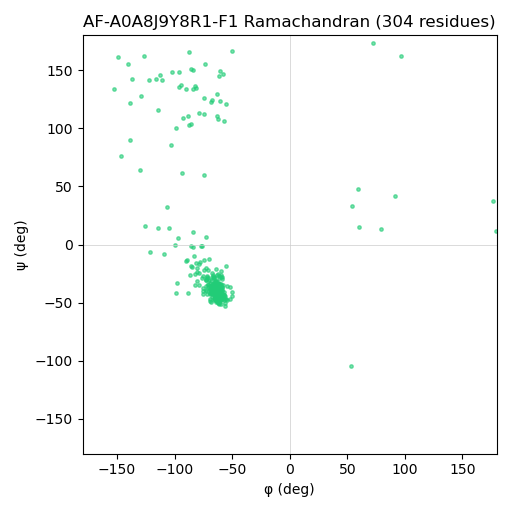 0.030 7.700 1.00 91.62 133 ILE A N 1
ATOM 1031 C CA . ILE A 1 133 ? 16.583 -1.265 7.601 1.00 91.62 133 ILE A CA 1
ATOM 1032 C C . ILE A 1 133 ? 16.205 -1.970 6.297 1.00 91.62 133 ILE A C 1
ATOM 1034 O O . ILE A 1 133 ? 17.078 -2.504 5.615 1.00 91.62 133 ILE A O 1
ATOM 1038 N N . SER A 1 134 ? 14.924 -1.946 5.920 1.00 92.00 134 SER A N 1
ATOM 1039 C CA . SER A 1 134 ? 14.465 -2.593 4.701 1.00 92.00 134 SER A CA 1
ATOM 1040 C C . SER A 1 134 ? 15.079 -1.937 3.462 1.00 92.00 134 SER A C 1
ATOM 1042 O O . SER A 1 134 ? 15.637 -2.626 2.617 1.00 92.00 134 SER A O 1
ATOM 1044 N N . HIS A 1 135 ? 15.115 -0.607 3.377 1.00 90.00 135 HIS A N 1
ATOM 1045 C CA . HIS A 1 135 ? 15.783 0.066 2.256 1.00 90.00 135 HIS A CA 1
ATOM 1046 C C . HIS A 1 135 ? 17.282 -0.227 2.174 1.00 90.00 135 HIS A C 1
ATOM 1048 O O . HIS A 1 135 ? 17.807 -0.378 1.077 1.00 90.00 135 HIS A O 1
ATOM 1054 N N . THR A 1 136 ? 17.976 -0.339 3.308 1.00 91.19 136 THR A N 1
ATOM 1055 C CA . THR A 1 136 ? 19.400 -0.708 3.315 1.00 91.19 136 THR A CA 1
ATOM 1056 C C . THR A 1 136 ? 19.624 -2.170 2.922 1.00 91.19 136 THR A C 1
ATOM 1058 O O . THR A 1 136 ? 20.648 -2.491 2.324 1.00 91.19 136 THR A O 1
ATOM 1061 N N . LEU A 1 137 ? 18.672 -3.058 3.219 1.00 92.25 137 LEU A N 1
ATOM 1062 C CA . LEU A 1 137 ? 18.738 -4.471 2.847 1.00 92.25 137 LEU A CA 1
ATOM 1063 C C . LEU A 1 137 ? 18.358 -4.717 1.374 1.00 92.25 137 LEU A C 1
ATOM 1065 O O . LEU A 1 137 ? 18.822 -5.696 0.789 1.00 92.25 137 LEU A O 1
ATOM 1069 N N . LEU A 1 138 ? 17.567 -3.829 0.759 1.00 90.88 138 LEU A N 1
ATOM 1070 C CA . LEU A 1 138 ? 17.081 -3.977 -0.618 1.00 90.88 138 LEU A CA 1
ATOM 1071 C C . LEU A 1 138 ? 18.205 -4.187 -1.653 1.00 90.88 138 LEU A C 1
ATOM 1073 O O . LEU A 1 138 ? 18.100 -5.139 -2.426 1.00 90.88 138 LEU A O 1
ATOM 1077 N N . PRO A 1 139 ? 19.305 -3.401 -1.669 1.00 90.00 139 PRO A N 1
ATOM 1078 C CA . PRO A 1 139 ? 20.430 -3.655 -2.570 1.00 90.00 139 PRO A CA 1
ATOM 1079 C C . PRO A 1 139 ? 21.067 -5.031 -2.360 1.00 90.00 139 PRO A C 1
ATOM 1081 O O . PRO A 1 139 ? 21.495 -5.661 -3.321 1.00 90.00 139 PRO A O 1
ATOM 1084 N N . GLY A 1 140 ? 21.109 -5.520 -1.116 1.00 90.81 140 GLY A N 1
ATOM 1085 C CA . GLY A 1 140 ? 21.605 -6.860 -0.803 1.00 90.81 140 GLY A CA 1
ATOM 1086 C C . GLY A 1 140 ? 20.709 -7.953 -1.387 1.00 90.81 140 GLY A C 1
ATOM 1087 O O . GLY A 1 140 ? 21.209 -8.892 -2.001 1.00 90.81 140 GLY A O 1
ATOM 1088 N N . LEU A 1 141 ? 19.386 -7.803 -1.265 1.00 90.38 141 LEU A N 1
ATOM 1089 C CA . LEU A 1 141 ? 18.424 -8.710 -1.900 1.00 90.38 141 LEU A CA 1
ATOM 1090 C C . LEU A 1 141 ? 18.509 -8.655 -3.428 1.00 90.38 141 LEU A C 1
ATOM 1092 O O . LEU A 1 141 ? 18.514 -9.704 -4.059 1.00 90.38 141 LEU A O 1
ATOM 1096 N N . SER A 1 142 ? 18.648 -7.465 -4.014 1.00 89.75 142 SER A N 1
ATOM 1097 C CA . SER A 1 142 ? 18.834 -7.284 -5.460 1.00 89.75 142 SER A CA 1
ATOM 1098 C C . SER A 1 142 ? 20.158 -7.869 -5.969 1.00 89.75 142 SER A C 1
ATOM 1100 O O . SER A 1 142 ? 20.225 -8.363 -7.091 1.00 89.75 142 SER A O 1
ATOM 1102 N N . TYR A 1 143 ? 21.209 -7.874 -5.145 1.00 90.44 143 TYR A N 1
ATOM 1103 C CA . TYR A 1 143 ? 22.469 -8.535 -5.483 1.00 90.44 143 TYR A CA 1
ATOM 1104 C C . TYR A 1 143 ? 22.335 -10.066 -5.508 1.00 90.44 143 TYR A C 1
ATOM 1106 O O . TYR A 1 143 ? 22.920 -10.721 -6.371 1.00 90.44 143 TYR A O 1
ATOM 1114 N N . LEU A 1 144 ? 21.565 -10.641 -4.576 1.00 91.44 144 LEU A N 1
ATOM 1115 C CA . LEU A 1 144 ? 21.314 -12.085 -4.511 1.00 91.44 144 LEU A CA 1
ATOM 1116 C C . LEU A 1 144 ? 20.327 -12.553 -5.592 1.00 91.44 144 LEU A C 1
ATOM 1118 O O . LEU A 1 144 ? 20.540 -13.590 -6.217 1.00 91.44 144 LEU A O 1
ATOM 1122 N N . LEU A 1 145 ? 19.259 -11.787 -5.816 1.00 90.94 145 LEU A N 1
ATOM 1123 C CA . LEU A 1 145 ? 18.207 -12.047 -6.796 1.00 90.94 145 LEU A CA 1
ATOM 1124 C C . LEU A 1 145 ? 18.412 -11.130 -7.999 1.00 90.94 145 LEU A C 1
ATOM 1126 O O . LEU A 1 145 ? 17.860 -10.034 -8.082 1.00 90.94 145 LEU A O 1
ATOM 1130 N N . ARG A 1 146 ? 19.255 -11.587 -8.928 1.00 85.38 146 ARG A N 1
ATOM 1131 C CA . ARG A 1 146 ? 19.679 -10.789 -10.085 1.00 85.38 146 ARG A CA 1
ATOM 1132 C C . ARG A 1 146 ? 18.599 -10.655 -11.163 1.00 85.38 146 ARG A C 1
ATOM 1134 O O . ARG A 1 146 ? 18.655 -9.723 -11.961 1.00 85.38 146 ARG A O 1
ATOM 1141 N N . ASN A 1 147 ? 17.635 -11.573 -11.189 1.00 87.38 147 ASN A N 1
ATOM 1142 C CA . ASN A 1 147 ? 16.485 -11.494 -12.083 1.00 87.38 147 ASN A CA 1
ATOM 1143 C C . ASN A 1 147 ? 15.407 -10.610 -11.453 1.00 87.38 147 ASN A C 1
ATOM 1145 O O . ASN A 1 147 ? 15.064 -10.771 -10.281 1.00 87.38 147 ASN A O 1
ATOM 1149 N N . CYS A 1 148 ? 14.847 -9.702 -12.251 1.00 84.06 148 CYS A N 1
ATOM 1150 C CA . CYS A 1 148 ? 13.824 -8.772 -11.779 1.00 84.06 148 CYS A CA 1
ATOM 1151 C C . CYS A 1 148 ? 12.535 -9.492 -11.357 1.00 84.06 148 CYS A C 1
ATOM 1153 O O . CYS A 1 148 ? 11.922 -9.126 -10.357 1.00 84.06 148 CYS A O 1
ATOM 1155 N N . ASP A 1 149 ? 12.179 -10.561 -12.068 1.00 88.62 149 ASP A N 1
ATOM 1156 C CA . ASP A 1 149 ? 10.983 -11.356 -11.785 1.00 88.62 149 ASP A CA 1
ATOM 1157 C C . ASP A 1 149 ? 11.111 -12.123 -10.462 1.00 88.62 149 ASP A C 1
ATOM 1159 O O . ASP A 1 149 ? 10.183 -12.129 -9.652 1.00 88.62 149 ASP A O 1
ATOM 1163 N N . ASP A 1 150 ? 12.288 -12.702 -10.195 1.00 89.62 150 ASP A N 1
ATOM 1164 C CA . ASP A 1 150 ? 12.568 -13.407 -8.939 1.00 89.62 150 ASP A CA 1
ATOM 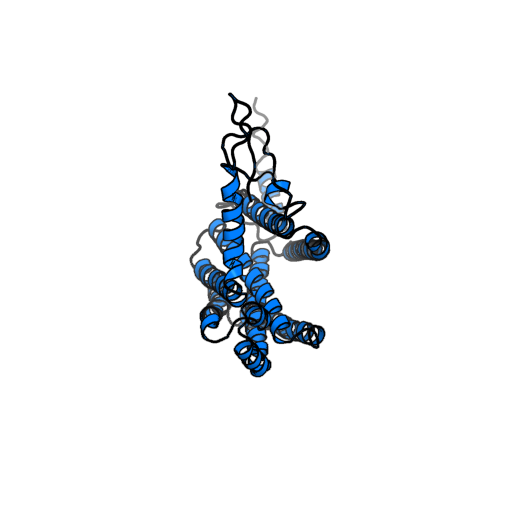1165 C C . ASP A 1 150 ? 12.526 -12.442 -7.748 1.00 89.62 150 ASP A C 1
ATOM 1167 O O . ASP A 1 150 ? 11.983 -12.766 -6.690 1.00 89.62 150 ASP A O 1
ATOM 1171 N N . LEU A 1 151 ? 13.069 -11.234 -7.926 1.00 89.94 151 LEU A N 1
ATOM 1172 C CA . LEU A 1 151 ? 13.043 -10.190 -6.907 1.00 89.94 151 LEU A CA 1
ATOM 1173 C C . LEU A 1 151 ? 11.614 -9.682 -6.648 1.00 89.94 151 LEU A C 1
ATOM 1175 O O . LEU A 1 151 ? 11.229 -9.505 -5.491 1.00 89.94 151 LEU A O 1
ATOM 1179 N N . GLN A 1 152 ? 10.807 -9.507 -7.698 1.00 89.94 152 GLN A N 1
ATOM 1180 C CA . GLN A 1 152 ? 9.391 -9.149 -7.588 1.00 89.94 152 GLN A CA 1
ATOM 1181 C C . GLN A 1 152 ? 8.605 -10.229 -6.824 1.00 89.94 152 GLN A C 1
ATOM 1183 O O . GLN A 1 152 ? 7.890 -9.909 -5.873 1.00 89.94 152 GLN A O 1
ATOM 1188 N N . LEU A 1 153 ? 8.781 -11.512 -7.166 1.00 90.38 153 LEU A N 1
ATOM 1189 C CA . LEU A 1 153 ? 8.138 -12.624 -6.452 1.00 90.38 153 LEU A CA 1
ATOM 1190 C C . LEU A 1 153 ? 8.561 -12.690 -4.989 1.00 90.38 153 LEU A C 1
ATOM 1192 O O . LEU A 1 153 ? 7.713 -12.871 -4.114 1.00 90.38 153 LEU A O 1
ATOM 1196 N N . ALA A 1 154 ? 9.853 -12.520 -4.707 1.00 91.06 154 ALA A N 1
ATOM 1197 C CA . ALA A 1 154 ? 10.375 -12.566 -3.348 1.00 91.06 154 ALA A CA 1
ATOM 1198 C C . ALA A 1 154 ? 9.750 -11.498 -2.436 1.00 91.06 154 ALA A C 1
ATOM 1200 O O . ALA A 1 154 ? 9.639 -11.723 -1.231 1.00 91.06 154 ALA A O 1
ATOM 1201 N N . LEU A 1 155 ? 9.308 -10.365 -2.994 1.00 89.50 155 LEU A N 1
ATOM 1202 C CA . LEU A 1 155 ? 8.598 -9.328 -2.246 1.00 89.50 155 LEU A CA 1
ATOM 1203 C C . LEU A 1 155 ? 7.082 -9.542 -2.200 1.00 89.50 155 LEU A C 1
ATOM 1205 O O . LEU A 1 155 ? 6.485 -9.345 -1.144 1.00 89.50 155 LEU A O 1
ATOM 1209 N N . SER A 1 156 ? 6.451 -9.945 -3.305 1.00 90.50 156 SER A N 1
ATOM 1210 C CA . SER A 1 156 ? 4.988 -10.066 -3.389 1.00 90.50 156 SER A CA 1
ATOM 1211 C C . SER A 1 156 ? 4.444 -11.344 -2.739 1.00 90.50 156 SER A C 1
ATOM 1213 O O . SER A 1 156 ? 3.382 -11.313 -2.121 1.00 90.50 156 SER A O 1
ATOM 1215 N N . VAL A 1 157 ? 5.164 -12.468 -2.811 1.00 90.00 157 VAL A N 1
ATOM 1216 C CA . VAL A 1 157 ? 4.687 -13.759 -2.278 1.00 90.00 157 VAL A CA 1
ATOM 1217 C C . VAL A 1 157 ? 4.531 -13.748 -0.750 1.00 90.00 157 VAL A C 1
ATOM 1219 O O . VAL A 1 157 ? 3.479 -14.177 -0.269 1.00 90.00 157 VAL A O 1
ATOM 1222 N N . PRO A 1 158 ? 5.482 -13.224 0.052 1.00 90.69 158 PRO A N 1
ATOM 1223 C CA . PRO A 1 158 ? 5.297 -13.138 1.501 1.00 90.69 158 PRO A CA 1
ATOM 1224 C C . PRO A 1 158 ? 4.115 -12.250 1.910 1.00 90.69 158 PRO A C 1
ATOM 1226 O O . PRO A 1 158 ? 3.540 -12.467 2.977 1.00 90.69 158 PRO A O 1
ATOM 1229 N N . VAL A 1 159 ? 3.721 -11.282 1.069 1.00 89.19 159 VAL A N 1
ATOM 1230 C CA . VAL A 1 159 ? 2.576 -10.394 1.331 1.00 89.19 159 VAL A CA 1
ATOM 1231 C C . VAL A 1 159 ? 1.247 -11.163 1.334 1.00 89.19 159 VAL A C 1
ATOM 1233 O O . VAL A 1 159 ? 0.343 -10.813 2.093 1.00 89.19 159 VAL A O 1
ATOM 1236 N N . ILE A 1 160 ? 1.150 -12.278 0.603 1.00 87.94 160 ILE A N 1
ATOM 1237 C CA . ILE A 1 160 ? -0.054 -13.126 0.561 1.00 87.94 160 ILE A CA 1
ATOM 1238 C C . ILE A 1 160 ? -0.432 -13.626 1.962 1.00 87.94 160 ILE A C 1
ATOM 1240 O O . ILE A 1 160 ? -1.613 -13.703 2.299 1.00 87.94 160 ILE A O 1
ATOM 1244 N N . LEU A 1 161 ? 0.556 -13.900 2.821 1.00 87.44 161 LEU A N 1
ATOM 1245 C CA . LEU A 1 161 ? 0.309 -14.336 4.200 1.00 87.44 161 LEU A CA 1
ATOM 1246 C C . LEU A 1 161 ? -0.455 -13.281 5.016 1.00 87.44 161 LEU A C 1
ATOM 1248 O O . LEU A 1 161 ? -1.225 -13.627 5.912 1.00 87.44 161 LEU A O 1
ATOM 1252 N N . TYR A 1 162 ? -0.292 -11.999 4.682 1.00 85.50 162 TYR A N 1
ATOM 1253 C CA . TYR A 1 162 ? -0.964 -10.887 5.352 1.00 85.50 162 TYR A CA 1
ATOM 1254 C C . TYR A 1 162 ? -2.423 -10.722 4.916 1.00 85.50 162 TYR A C 1
ATOM 1256 O O . TYR A 1 162 ? -3.201 -10.093 5.627 1.00 85.50 162 TYR A O 1
ATOM 1264 N N . VAL A 1 163 ? -2.844 -11.342 3.809 1.00 85.19 163 VAL A N 1
ATOM 1265 C CA . VAL A 1 163 ? -4.255 -11.352 3.388 1.00 85.19 163 VAL A CA 1
ATOM 1266 C C . VAL A 1 163 ? -5.116 -12.124 4.390 1.00 85.19 163 VAL A C 1
ATOM 1268 O O . VAL A 1 163 ? -6.223 -11.694 4.708 1.00 85.19 163 VAL A O 1
ATOM 1271 N N . ALA A 1 164 ? -4.592 -13.216 4.954 1.00 82.94 164 ALA A N 1
ATOM 1272 C CA . ALA A 1 164 ? -5.299 -14.059 5.923 1.00 82.94 164 ALA A CA 1
ATOM 1273 C C . ALA A 1 164 ? -5.379 -13.450 7.338 1.00 82.94 164 ALA A C 1
ATOM 1275 O O . ALA A 1 164 ? -5.984 -14.027 8.240 1.00 82.94 164 ALA A O 1
ATOM 1276 N N . ILE A 1 165 ? -4.794 -12.274 7.564 1.00 79.56 165 ILE A N 1
ATOM 1277 C CA . ILE A 1 165 ? -4.685 -11.673 8.896 1.00 79.56 165 ILE A CA 1
ATOM 1278 C C . ILE A 1 165 ? -5.997 -11.304 9.587 1.00 79.56 165 ILE A C 1
ATOM 1280 O O . ILE A 1 165 ? -6.055 -11.499 10.804 1.00 79.56 165 ILE A O 1
ATOM 1284 N N . PRO A 1 166 ? -7.059 -10.859 8.892 1.00 79.19 166 PRO A N 1
ATOM 1285 C CA . PRO A 1 166 ? -8.357 -10.635 9.528 1.00 79.19 166 PRO A CA 1
ATOM 1286 C C . PRO A 1 166 ? -8.913 -11.861 10.267 1.00 79.19 166 PRO A C 1
ATOM 1288 O O . PRO A 1 166 ? -9.786 -11.726 11.117 1.00 79.19 166 PRO A O 1
ATOM 1291 N N . TRP A 1 167 ? -8.402 -13.060 9.968 1.00 76.69 167 TRP A N 1
ATOM 1292 C CA . TRP A 1 167 ? -8.799 -14.307 10.619 1.00 76.69 167 TRP A CA 1
ATOM 1293 C C . TRP A 1 167 ? -8.006 -14.578 11.902 1.00 76.69 167 TRP A C 1
ATOM 1295 O O . TRP A 1 167 ? -8.489 -15.274 12.793 1.00 76.69 167 TRP A O 1
ATOM 1305 N N . LEU A 1 168 ? -6.789 -14.039 12.004 1.00 74.12 168 LEU A N 1
ATOM 1306 C CA . LEU A 1 168 ? -5.875 -14.272 13.122 1.00 74.12 168 LEU A CA 1
ATOM 1307 C C . LEU A 1 168 ? -5.911 -13.142 14.159 1.00 74.12 168 LEU A C 1
ATOM 1309 O O . LEU A 1 168 ? -5.713 -13.377 15.353 1.00 74.12 168 LEU A O 1
ATOM 1313 N N . ILE A 1 169 ? -6.136 -11.912 13.703 1.00 73.00 169 ILE A N 1
ATOM 1314 C CA . ILE A 1 169 ? -6.074 -10.691 14.504 1.00 73.00 169 ILE A CA 1
ATOM 1315 C C . ILE A 1 169 ? -7.465 -10.061 14.548 1.00 73.00 169 ILE A C 1
ATOM 1317 O O . ILE A 1 169 ? -8.208 -10.088 13.574 1.00 73.00 169 ILE A O 1
ATOM 1321 N N . MET A 1 170 ? -7.823 -9.491 15.698 1.00 68.31 170 MET A N 1
ATOM 1322 C CA . MET A 1 170 ? -9.075 -8.751 15.834 1.00 68.31 170 MET A CA 1
ATOM 1323 C C . MET A 1 170 ? -8.888 -7.295 15.395 1.00 68.31 170 MET A C 1
ATOM 1325 O O . MET A 1 170 ? -7.802 -6.731 15.536 1.00 68.31 170 MET A O 1
ATOM 1329 N N . GLU A 1 171 ? -9.968 -6.691 14.905 1.00 81.12 171 GLU A N 1
ATOM 1330 C CA . GLU A 1 171 ? -10.040 -5.282 14.499 1.00 81.12 171 GLU A CA 1
ATOM 1331 C C . GLU A 1 171 ? -9.510 -4.291 15.552 1.00 81.12 171 GLU A C 1
ATOM 1333 O O . GLU A 1 171 ? -9.280 -4.639 16.716 1.00 81.12 171 GLU A O 1
ATOM 1338 N N . SER A 1 172 ? -9.298 -3.037 15.137 1.00 83.62 172 SER A N 1
ATOM 1339 C CA . SER A 1 172 ? -8.685 -2.028 16.007 1.00 83.62 172 SER A CA 1
ATOM 1340 C C . SER A 1 172 ? -9.483 -1.819 17.308 1.00 83.62 172 SER A C 1
ATOM 1342 O O . SER A 1 172 ? -10.716 -1.910 17.306 1.00 83.62 172 SER A O 1
ATOM 1344 N N . PRO A 1 173 ? -8.826 -1.518 18.450 1.00 81.75 173 PRO A N 1
ATOM 1345 C CA . PRO A 1 173 ? -9.508 -1.455 19.741 1.00 81.75 173 PRO A CA 1
ATOM 1346 C C . PRO A 1 173 ? -10.567 -0.357 19.763 1.00 81.75 173 PRO A C 1
ATOM 1348 O O . PRO A 1 173 ? -11.614 -0.534 20.371 1.00 81.75 173 PRO A O 1
ATOM 1351 N N . LYS A 1 174 ? -10.320 0.755 19.057 1.00 80.00 174 LYS A N 1
ATOM 1352 C CA . LYS A 1 174 ? -11.286 1.847 18.895 1.00 80.00 174 LYS A CA 1
ATOM 1353 C C . LYS A 1 174 ? -12.539 1.400 18.158 1.00 80.00 174 LYS A C 1
ATOM 1355 O O . LYS A 1 174 ? -13.628 1.596 18.674 1.00 80.00 174 LYS A O 1
ATOM 1360 N N . TRP A 1 175 ? -12.385 0.716 17.028 1.00 79.56 175 TRP A N 1
ATOM 1361 C CA . TRP A 1 175 ? -13.524 0.184 16.281 1.00 79.56 175 TRP A CA 1
ATOM 1362 C C . TRP A 1 175 ? -14.330 -0.831 17.108 1.00 79.56 175 TRP A C 1
ATOM 1364 O O . TRP A 1 175 ? -15.559 -0.829 17.089 1.00 79.56 175 TRP A O 1
ATOM 1374 N N . LEU A 1 176 ? -13.650 -1.669 17.901 1.00 77.75 176 LEU A N 1
ATOM 1375 C CA . LEU A 1 176 ? -14.314 -2.590 18.830 1.00 77.75 176 LEU A CA 1
ATOM 1376 C C . LEU A 1 176 ? -15.082 -1.857 19.938 1.00 77.75 176 LEU A C 1
ATOM 1378 O O . LEU A 1 176 ? -16.163 -2.313 20.316 1.00 77.75 176 LEU A O 1
ATOM 1382 N N . MET A 1 177 ? -14.550 -0.736 20.434 1.00 78.75 177 MET A N 1
ATOM 1383 C CA . MET A 1 177 ? -15.243 0.119 21.399 1.00 78.75 177 MET A CA 1
ATOM 1384 C C . MET A 1 177 ? -16.472 0.794 20.783 1.00 78.75 177 MET A C 1
ATOM 1386 O O . MET A 1 177 ? -17.530 0.770 21.407 1.00 78.75 177 MET A O 1
ATOM 1390 N N . ASP A 1 178 ? -16.371 1.285 19.546 1.00 74.69 178 ASP A N 1
ATOM 1391 C CA . ASP A 1 178 ? -17.482 1.928 18.828 1.00 74.69 178 ASP A CA 1
ATOM 1392 C C . ASP A 1 178 ? -18.641 0.952 18.547 1.00 74.69 178 ASP A C 1
ATOM 1394 O O . ASP A 1 178 ? -19.808 1.336 18.564 1.00 74.69 178 ASP A O 1
ATOM 1398 N N . ILE A 1 179 ? -18.340 -0.336 18.350 1.00 80.25 179 ILE A N 1
ATOM 1399 C CA . ILE A 1 179 ? -19.339 -1.407 18.161 1.00 80.25 179 ILE A CA 1
ATOM 1400 C C . ILE A 1 179 ? -19.871 -1.958 19.501 1.00 80.25 179 ILE A C 1
ATOM 1402 O O . ILE A 1 179 ? -20.742 -2.828 19.525 1.00 80.25 179 ILE A O 1
ATOM 1406 N N . GLY A 1 180 ? -19.370 -1.465 20.638 1.00 80.56 180 GLY A N 1
ATOM 1407 C CA . GLY A 1 180 ? -19.806 -1.874 21.978 1.00 80.56 180 GLY A CA 1
ATOM 1408 C C . GLY A 1 180 ? -19.211 -3.199 22.473 1.00 80.56 180 GLY A C 1
ATOM 1409 O O . GLY A 1 180 ? -19.680 -3.754 23.464 1.00 80.56 180 GLY A O 1
ATOM 1410 N N . LYS A 1 181 ? -18.167 -3.730 21.821 1.00 83.00 181 LYS A N 1
ATOM 1411 C CA . LYS A 1 181 ? -17.482 -4.985 22.195 1.00 83.00 181 LYS A CA 1
ATOM 1412 C C . LYS A 1 181 ? -16.267 -4.715 23.096 1.00 83.00 181 LYS A C 1
ATOM 1414 O O . LYS A 1 181 ? -15.137 -5.046 22.733 1.00 83.00 181 LYS A O 1
ATOM 1419 N N . ILE A 1 182 ? -16.505 -4.139 24.275 1.00 85.06 182 ILE A N 1
ATOM 1420 C CA . ILE A 1 182 ? -15.451 -3.668 25.197 1.00 85.06 182 ILE A CA 1
ATOM 1421 C C . ILE A 1 182 ? -14.557 -4.808 25.714 1.00 85.06 182 ILE A C 1
ATOM 1423 O O . ILE A 1 182 ? -13.338 -4.673 25.738 1.00 85.06 182 ILE A O 1
ATOM 1427 N N . ASP A 1 183 ? -15.115 -5.978 26.036 1.00 86.38 183 ASP A N 1
ATOM 1428 C CA . ASP A 1 183 ? -14.305 -7.103 26.537 1.00 86.38 183 ASP A CA 1
ATOM 1429 C C . ASP A 1 183 ? -13.259 -7.566 25.510 1.00 86.38 183 ASP A C 1
ATOM 1431 O O . ASP A 1 183 ? -12.136 -7.941 25.851 1.00 86.38 183 ASP A O 1
ATOM 1435 N N . LYS A 1 184 ? -13.599 -7.490 24.216 1.00 83.44 184 LYS A N 1
ATOM 1436 C CA . LYS A 1 184 ? -12.675 -7.849 23.134 1.00 83.44 184 LYS A CA 1
ATOM 1437 C C . LYS A 1 184 ? -11.582 -6.802 22.950 1.00 83.44 184 LYS A C 1
ATOM 1439 O O . LYS A 1 184 ? -10.455 -7.185 22.651 1.00 83.44 184 LYS A O 1
ATOM 1444 N N . SER A 1 185 ? -11.874 -5.511 23.132 1.00 81.31 185 SER A N 1
ATOM 1445 C CA . SER A 1 185 ? -10.857 -4.464 22.976 1.00 81.31 185 SER A CA 1
ATOM 1446 C C . SER A 1 185 ? -9.755 -4.583 24.033 1.00 81.31 185 SER A C 1
ATOM 1448 O O . SER A 1 185 ? -8.587 -4.403 23.698 1.00 81.31 185 SER A O 1
ATOM 1450 N N . VAL A 1 186 ? -10.091 -4.986 25.265 1.00 82.94 186 VAL A N 1
ATOM 1451 C CA . VAL A 1 186 ? -9.108 -5.215 26.340 1.00 82.94 186 VAL A CA 1
ATOM 1452 C C . VAL A 1 186 ? -8.149 -6.358 25.987 1.00 82.94 186 VAL A C 1
ATOM 1454 O O . VAL A 1 186 ? -6.935 -6.167 26.013 1.00 82.94 186 VAL A O 1
ATOM 1457 N N . ILE A 1 187 ? -8.672 -7.511 25.550 1.00 84.94 187 ILE A N 1
ATOM 1458 C CA . ILE A 1 187 ? -7.857 -8.678 25.145 1.00 84.94 187 ILE A CA 1
ATOM 1459 C C . ILE A 1 187 ? -6.905 -8.324 23.993 1.00 84.94 187 ILE A C 1
ATOM 1461 O O . ILE A 1 187 ? -5.770 -8.802 23.910 1.00 84.94 187 ILE A O 1
ATOM 1465 N N . VAL A 1 188 ? -7.371 -7.492 23.065 1.00 83.19 188 VAL A N 1
ATOM 1466 C CA . VAL A 1 188 ? -6.580 -7.039 21.920 1.00 83.19 188 VAL A CA 1
ATOM 1467 C C . VAL A 1 188 ? -5.454 -6.107 22.361 1.00 83.19 188 VAL A C 1
ATOM 1469 O O . VAL A 1 188 ? -4.328 -6.248 21.882 1.00 83.19 188 VAL A O 1
ATOM 1472 N N . MET A 1 189 ? -5.727 -5.213 23.311 1.00 80.62 189 MET A N 1
ATOM 1473 C CA . MET A 1 189 ? -4.711 -4.346 23.905 1.00 80.62 189 MET A CA 1
ATOM 1474 C C . MET A 1 189 ? -3.673 -5.129 24.729 1.00 80.62 189 MET A C 1
ATOM 1476 O O . MET A 1 189 ? -2.512 -4.733 24.756 1.00 80.62 189 MET A O 1
ATOM 1480 N N . GLU A 1 190 ? -4.018 -6.276 25.324 1.00 82.75 190 GLU A N 1
ATOM 1481 C CA . GLU A 1 190 ? -3.035 -7.152 25.992 1.00 82.75 190 GLU A CA 1
ATOM 1482 C C . GLU A 1 190 ? -2.067 -7.829 25.005 1.00 82.75 190 GLU A C 1
ATOM 1484 O O . GLU A 1 190 ? -0.887 -8.025 25.301 1.00 82.75 190 GLU A O 1
ATOM 1489 N N . LYS A 1 191 ? -2.528 -8.154 23.790 1.00 79.00 191 LYS A N 1
ATOM 1490 C CA . LYS A 1 191 ? -1.702 -8.777 22.734 1.00 79.00 191 LYS A CA 1
ATOM 1491 C C . LYS A 1 191 ? -0.882 -7.772 21.915 1.00 79.00 191 LYS A C 1
ATOM 1493 O O . LYS A 1 191 ? -0.269 -8.145 20.910 1.00 79.00 191 LYS A O 1
ATOM 1498 N N . PHE A 1 192 ? -0.821 -6.526 22.371 1.00 76.88 192 PHE A N 1
ATOM 1499 C CA . PHE A 1 192 ? -0.197 -5.391 21.703 1.00 76.88 192 PHE A CA 1
ATOM 1500 C C . PHE A 1 192 ? 1.241 -5.645 21.201 1.00 76.88 192 PHE A C 1
ATOM 1502 O O . PHE A 1 192 ? 1.557 -5.332 20.055 1.00 76.88 192 PHE A O 1
ATOM 1509 N N . SER A 1 193 ? 2.110 -6.275 22.001 1.00 73.81 193 SER A N 1
ATOM 1510 C CA . SER A 1 193 ? 3.521 -6.488 21.622 1.00 73.81 193 SER A CA 1
ATOM 1511 C C . SER A 1 193 ? 3.689 -7.353 20.363 1.00 73.81 193 SER A C 1
ATOM 1513 O O . SER A 1 193 ? 4.435 -6.980 19.458 1.00 73.81 193 SER A O 1
ATOM 1515 N N . LYS A 1 194 ? 2.954 -8.470 20.261 1.00 77.38 194 LYS A N 1
ATOM 1516 C CA . LYS A 1 194 ? 3.016 -9.369 19.090 1.00 77.38 194 LYS A CA 1
ATOM 1517 C C . LYS A 1 194 ? 2.531 -8.670 17.823 1.00 77.38 194 LYS A C 1
ATOM 1519 O O . LYS A 1 194 ? 3.051 -8.903 16.735 1.00 77.38 194 LYS A O 1
ATOM 1524 N N . LEU A 1 195 ? 1.545 -7.800 17.988 1.00 74.62 195 LEU A N 1
ATOM 1525 C CA . LEU A 1 195 ? 0.900 -7.081 16.910 1.00 74.62 195 LEU A CA 1
ATOM 1526 C C . LEU A 1 195 ? 1.788 -5.986 16.316 1.00 74.62 195 LEU A C 1
ATOM 1528 O O . LEU A 1 195 ? 1.850 -5.843 15.098 1.00 74.62 195 LEU A O 1
ATOM 1532 N N . VAL A 1 196 ? 2.528 -5.267 17.164 1.00 77.56 196 VAL A N 1
ATOM 1533 C CA . VAL A 1 196 ? 3.521 -4.285 16.708 1.00 77.56 196 VAL A CA 1
ATOM 1534 C C . VAL A 1 196 ? 4.653 -4.962 15.957 1.00 77.56 196 VAL A C 1
ATOM 1536 O O . VAL A 1 196 ? 5.000 -4.514 14.870 1.00 77.56 196 VAL A O 1
ATOM 1539 N N . SER A 1 197 ? 5.206 -6.059 16.485 1.00 79.75 197 SER A N 1
ATOM 1540 C CA . SER A 1 197 ? 6.257 -6.804 15.782 1.00 79.75 197 SER A CA 1
ATOM 1541 C C . SER A 1 197 ? 5.792 -7.254 14.398 1.00 79.75 197 SER A C 1
ATOM 1543 O O . SER A 1 197 ? 6.515 -7.087 13.419 1.00 79.75 197 SER A O 1
ATOM 1545 N N . PHE A 1 198 ? 4.564 -7.760 14.304 1.00 81.00 198 PHE A N 1
ATOM 1546 C CA . PHE A 1 198 ? 3.962 -8.162 13.041 1.00 81.00 198 PHE A CA 1
ATOM 1547 C C . PHE A 1 198 ? 3.783 -6.990 12.062 1.00 81.00 198 PHE A C 1
ATOM 1549 O O . PHE A 1 198 ? 4.209 -7.079 10.909 1.00 81.00 198 PHE A O 1
ATOM 1556 N N . ALA A 1 199 ? 3.222 -5.869 12.527 1.00 79.88 199 ALA A N 1
ATOM 1557 C CA . ALA A 1 199 ? 3.058 -4.659 11.722 1.00 79.88 199 ALA A CA 1
ATOM 1558 C C . ALA A 1 199 ? 4.407 -4.114 11.221 1.00 79.88 199 ALA A C 1
ATOM 1560 O O . ALA A 1 199 ? 4.508 -3.683 10.075 1.00 79.88 199 ALA A O 1
ATOM 1561 N N . CYS A 1 200 ? 5.461 -4.188 12.040 1.00 82.44 200 CYS A N 1
ATOM 1562 C CA . CYS A 1 200 ? 6.813 -3.788 11.654 1.00 82.44 200 CYS A CA 1
ATOM 1563 C C . CYS A 1 200 ? 7.376 -4.643 10.510 1.00 82.44 200 CYS A C 1
ATOM 1565 O O . CYS A 1 200 ? 7.913 -4.086 9.556 1.00 82.44 200 CYS A O 1
ATOM 1567 N N . VAL A 1 201 ? 7.244 -5.975 10.577 1.00 85.56 201 VAL A N 1
ATOM 1568 C CA . VAL A 1 201 ? 7.718 -6.875 9.503 1.00 85.56 201 VAL A CA 1
ATOM 1569 C C . VAL A 1 201 ? 6.947 -6.621 8.209 1.00 85.56 201 VAL A C 1
ATOM 1571 O O . VAL A 1 201 ? 7.541 -6.540 7.135 1.00 85.56 201 VAL A O 1
ATOM 1574 N N . CYS A 1 202 ? 5.633 -6.445 8.320 1.00 85.56 202 CYS A N 1
ATOM 1575 C CA . CYS A 1 202 ? 4.767 -6.175 7.185 1.00 85.56 202 CYS A CA 1
ATOM 1576 C C . CYS A 1 202 ? 5.134 -4.871 6.467 1.00 85.56 202 CYS A C 1
ATOM 1578 O O . CYS A 1 202 ? 5.335 -4.830 5.254 1.00 85.56 202 CYS A O 1
ATOM 1580 N N . ASN A 1 203 ? 5.306 -3.810 7.250 1.00 85.94 203 ASN A N 1
ATOM 1581 C CA . ASN A 1 203 ? 5.639 -2.487 6.753 1.00 85.94 203 ASN A CA 1
ATOM 1582 C C . ASN A 1 203 ? 7.000 -2.446 6.032 1.00 85.94 203 ASN A C 1
ATOM 1584 O O . ASN A 1 203 ? 7.141 -1.745 5.032 1.00 85.94 203 ASN A O 1
ATOM 1588 N N . SER A 1 204 ? 7.977 -3.244 6.475 1.00 89.44 204 SER A N 1
ATOM 1589 C CA . SER A 1 204 ? 9.255 -3.409 5.770 1.00 89.44 204 SER A CA 1
ATOM 1590 C C . SER A 1 204 ? 9.085 -3.989 4.362 1.00 89.44 204 SER A C 1
ATOM 1592 O O . SER A 1 204 ? 9.734 -3.520 3.428 1.00 89.44 204 SER A O 1
ATOM 1594 N N . LEU A 1 205 ? 8.208 -4.986 4.188 1.00 89.19 205 LEU A N 1
ATOM 1595 C CA . LEU A 1 205 ? 7.942 -5.602 2.880 1.00 89.19 205 LEU A CA 1
ATOM 1596 C C . LEU A 1 205 ? 7.242 -4.626 1.928 1.00 89.19 205 LEU A C 1
ATOM 1598 O O . LEU A 1 205 ? 7.623 -4.526 0.763 1.00 89.19 205 LEU A O 1
ATOM 1602 N N . PHE A 1 206 ? 6.276 -3.848 2.426 1.00 89.62 206 PHE A N 1
ATOM 1603 C CA . PHE A 1 206 ? 5.622 -2.815 1.617 1.00 89.62 206 PHE A CA 1
ATOM 1604 C C . PHE A 1 206 ? 6.582 -1.712 1.204 1.00 89.62 206 PHE A C 1
ATOM 1606 O O . PHE A 1 206 ? 6.574 -1.289 0.053 1.00 89.62 206 PHE A O 1
ATOM 1613 N N . SER A 1 207 ? 7.445 -1.277 2.120 1.00 90.12 207 SER A N 1
ATOM 1614 C CA . SER A 1 207 ? 8.421 -0.238 1.812 1.00 90.12 207 SER A CA 1
ATOM 1615 C C . SER A 1 207 ? 9.456 -0.708 0.786 1.00 90.12 207 SER A C 1
ATOM 1617 O O . SER A 1 207 ? 9.828 0.050 -0.108 1.00 90.12 207 SER A O 1
ATOM 1619 N N . MET A 1 208 ? 9.883 -1.974 0.864 1.00 90.81 208 MET A N 1
ATOM 1620 C CA . MET A 1 208 ? 10.711 -2.613 -0.166 1.00 90.81 208 MET A CA 1
ATOM 1621 C C . MET A 1 208 ? 10.013 -2.623 -1.527 1.00 90.81 208 MET A C 1
ATOM 1623 O O . MET A 1 208 ? 10.601 -2.178 -2.507 1.00 90.81 208 MET A O 1
ATOM 1627 N N . SER A 1 209 ? 8.762 -3.091 -1.583 1.00 89.50 209 SER A N 1
ATOM 1628 C CA . SER A 1 209 ? 7.979 -3.144 -2.824 1.00 89.50 209 SER A CA 1
ATOM 1629 C C . SER A 1 209 ? 7.795 -1.746 -3.426 1.00 89.50 209 SER A C 1
ATOM 1631 O O . SER A 1 209 ? 8.075 -1.548 -4.607 1.00 89.50 209 SER A O 1
ATOM 1633 N N . PHE A 1 210 ? 7.475 -0.741 -2.604 1.00 86.69 210 PHE A N 1
ATOM 1634 C CA . PHE A 1 210 ? 7.403 0.654 -3.042 1.00 86.69 210 PHE A CA 1
ATOM 1635 C C . PHE A 1 210 ? 8.723 1.144 -3.656 1.00 86.69 210 PHE A C 1
ATOM 1637 O O . PHE A 1 210 ? 8.727 1.772 -4.717 1.00 86.69 210 PHE A O 1
ATOM 1644 N N . MET A 1 211 ? 9.858 0.833 -3.023 1.00 87.06 211 MET A N 1
ATOM 1645 C CA . MET A 1 211 ? 11.169 1.211 -3.555 1.00 87.06 211 MET A CA 1
ATOM 1646 C C . MET A 1 211 ? 11.524 0.486 -4.847 1.00 87.06 211 MET A C 1
ATOM 1648 O O . MET A 1 211 ? 12.143 1.097 -5.713 1.00 87.06 211 MET A O 1
ATOM 1652 N N . ILE A 1 212 ? 11.120 -0.773 -5.015 1.00 85.31 212 ILE A N 1
ATOM 1653 C CA . ILE A 1 212 ? 11.308 -1.499 -6.275 1.00 85.31 212 ILE A CA 1
ATOM 1654 C C . ILE A 1 212 ? 10.533 -0.840 -7.415 1.00 85.31 212 ILE A C 1
ATOM 1656 O O . ILE A 1 212 ? 11.084 -0.664 -8.502 1.00 85.31 212 ILE A O 1
ATOM 1660 N N . VAL A 1 213 ? 9.288 -0.416 -7.175 1.00 82.06 213 VAL A N 1
ATOM 1661 C CA . VAL A 1 213 ? 8.498 0.308 -8.182 1.00 82.06 213 VAL A CA 1
ATOM 1662 C C . VAL A 1 213 ? 9.224 1.583 -8.618 1.00 82.06 213 VAL A C 1
ATOM 1664 O O . VAL A 1 213 ? 9.338 1.845 -9.818 1.00 82.06 213 VAL A O 1
ATOM 1667 N N . LEU A 1 214 ? 9.776 2.349 -7.669 1.00 81.38 214 LEU A N 1
ATOM 1668 C CA . LEU A 1 214 ? 10.583 3.532 -7.980 1.00 81.38 214 LEU A CA 1
ATOM 1669 C C . LEU A 1 214 ? 11.872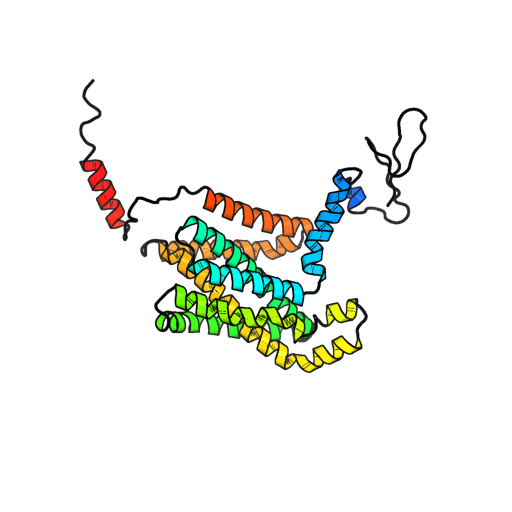 3.179 -8.734 1.00 81.38 214 LEU A C 1
ATOM 1671 O O . LEU A 1 214 ? 12.197 3.842 -9.717 1.00 81.38 214 LEU A O 1
ATOM 1675 N N . LEU A 1 215 ? 12.583 2.133 -8.310 1.00 82.94 215 LEU A N 1
ATOM 1676 C CA . LEU A 1 215 ? 13.842 1.696 -8.911 1.00 82.94 215 LEU A CA 1
ATOM 1677 C C . LEU A 1 215 ? 13.644 1.281 -10.372 1.00 82.94 215 LEU A C 1
ATOM 1679 O O . LEU A 1 215 ? 14.313 1.813 -11.253 1.00 82.94 215 LEU A O 1
ATOM 1683 N N . TYR A 1 216 ? 12.664 0.426 -10.657 1.00 79.38 216 TYR A N 1
ATOM 1684 C CA . TYR A 1 216 ? 12.373 0.021 -12.031 1.00 79.38 216 TYR A CA 1
ATOM 1685 C C . TYR A 1 216 ? 11.869 1.169 -12.900 1.00 79.38 216 TYR A C 1
ATOM 1687 O O . TYR A 1 216 ? 12.215 1.242 -14.078 1.00 79.38 216 TYR A O 1
ATOM 1695 N N . THR A 1 217 ? 11.110 2.104 -12.321 1.00 77.06 217 THR A N 1
ATOM 1696 C CA . THR A 1 217 ? 10.679 3.307 -13.045 1.00 77.06 217 THR A CA 1
ATOM 1697 C C . THR A 1 217 ? 11.880 4.100 -13.549 1.00 77.06 217 THR A C 1
ATOM 1699 O O . THR A 1 217 ? 11.857 4.594 -14.670 1.00 77.06 217 THR A O 1
ATOM 1702 N N . VAL A 1 218 ? 12.952 4.204 -12.759 1.00 77.00 218 VAL A N 1
ATOM 1703 C CA . VAL A 1 218 ? 14.150 4.956 -13.160 1.00 77.00 218 VAL A CA 1
ATOM 1704 C C . VAL A 1 218 ? 15.145 4.142 -13.983 1.00 77.00 218 VAL A C 1
ATOM 1706 O O . VAL A 1 218 ? 15.977 4.720 -14.684 1.00 77.00 218 VAL A O 1
ATOM 1709 N N . GLU A 1 219 ? 15.058 2.814 -13.944 1.00 77.38 219 GLU A N 1
ATOM 1710 C CA . GLU A 1 219 ? 15.842 1.933 -14.811 1.00 77.38 219 GLU A CA 1
ATOM 1711 C C . GLU A 1 219 ? 15.395 1.964 -16.269 1.00 77.38 219 GLU A C 1
ATOM 1713 O O . GLU A 1 219 ? 16.244 1.823 -17.147 1.00 77.38 219 GLU A O 1
ATOM 1718 N N . LEU A 1 220 ? 14.112 2.248 -16.520 1.00 75.25 220 LEU A N 1
ATOM 1719 C CA . LEU A 1 220 ? 13.575 2.493 -17.864 1.00 75.25 220 LEU A CA 1
ATOM 1720 C C . LEU A 1 220 ? 14.243 3.691 -18.561 1.00 75.25 220 LEU A C 1
ATOM 1722 O O . LEU A 1 220 ? 14.236 3.772 -19.787 1.00 75.25 220 LEU A O 1
ATOM 1726 N N . PHE A 1 221 ? 14.826 4.620 -17.797 1.00 74.50 221 PHE A N 1
ATOM 1727 C CA . PHE A 1 221 ? 15.514 5.790 -18.331 1.00 74.50 221 PHE A CA 1
ATOM 1728 C C . PHE A 1 221 ? 17.036 5.568 -18.437 1.00 74.50 221 PHE A C 1
ATOM 1730 O O . PHE A 1 221 ? 17.636 4.882 -17.594 1.00 74.50 221 PHE A O 1
ATOM 1737 N N . PRO A 1 222 ? 17.703 6.200 -19.427 1.00 73.25 222 PRO A N 1
ATOM 1738 C CA . PRO A 1 222 ? 19.150 6.102 -19.587 1.00 73.25 222 PRO A CA 1
ATOM 1739 C C . PRO A 1 222 ? 19.900 6.641 -18.360 1.00 73.25 222 PRO A C 1
ATOM 1741 O O . PRO A 1 222 ? 19.461 7.568 -17.670 1.00 73.25 222 PRO A O 1
ATOM 1744 N N . THR A 1 223 ? 21.073 6.063 -18.094 1.00 78.44 223 THR A N 1
ATOM 1745 C CA . THR A 1 223 ? 21.875 6.319 -16.881 1.00 78.44 223 THR A CA 1
ATOM 1746 C C . THR A 1 223 ? 22.263 7.788 -16.706 1.00 78.44 223 THR A C 1
ATOM 1748 O O . THR A 1 223 ? 22.387 8.254 -15.574 1.00 78.44 223 THR A O 1
ATOM 1751 N N . SER A 1 224 ? 22.381 8.536 -17.805 1.00 77.81 224 SER A N 1
ATOM 1752 C CA . SER A 1 224 ? 22.708 9.966 -17.826 1.00 77.81 224 SER A CA 1
ATOM 1753 C C . SER A 1 224 ? 21.648 10.857 -17.172 1.00 77.81 224 SER A C 1
ATOM 1755 O O . SER A 1 224 ? 22.001 11.880 -16.590 1.00 77.81 224 SER A O 1
ATOM 1757 N N . ILE A 1 225 ? 20.367 10.476 -17.231 1.00 79.06 225 ILE A N 1
ATOM 1758 C CA . ILE A 1 225 ? 19.258 11.266 -16.666 1.00 79.06 225 ILE A CA 1
ATOM 1759 C C . ILE A 1 225 ? 18.641 10.629 -15.421 1.00 79.06 225 ILE A C 1
ATOM 1761 O O . ILE A 1 225 ? 17.839 11.271 -14.744 1.00 79.06 225 ILE A O 1
ATOM 1765 N N . ARG A 1 226 ? 19.027 9.393 -15.083 1.00 80.06 226 ARG A N 1
ATOM 1766 C CA . ARG A 1 226 ? 18.460 8.625 -13.965 1.00 80.06 226 ARG A CA 1
ATOM 1767 C C . ARG A 1 226 ? 18.470 9.402 -12.643 1.00 80.06 226 ARG A C 1
ATOM 1769 O O . ARG A 1 226 ? 17.445 9.489 -11.972 1.00 80.06 226 ARG A O 1
ATOM 1776 N N . ASN A 1 227 ? 19.596 10.034 -12.304 1.00 82.50 227 ASN A N 1
ATOM 1777 C CA . ASN A 1 227 ? 19.727 10.834 -11.078 1.00 82.50 227 ASN A CA 1
ATOM 1778 C C . ASN A 1 227 ? 18.856 12.099 -11.098 1.00 82.50 227 ASN A C 1
ATOM 1780 O O . ASN A 1 227 ? 18.281 12.472 -10.076 1.00 82.50 227 ASN A O 1
ATOM 1784 N N . SER A 1 228 ? 18.721 12.744 -12.258 1.00 86.88 228 SER A N 1
ATOM 1785 C CA . SER A 1 228 ? 17.854 13.913 -12.424 1.00 86.88 228 SER A CA 1
ATOM 1786 C C . SER A 1 228 ? 16.377 13.539 -12.277 1.00 86.88 228 SER A C 1
ATOM 1788 O O . SER A 1 228 ? 15.645 14.229 -11.571 1.00 86.88 228 SER A O 1
ATOM 1790 N N . VAL A 1 229 ? 15.950 12.417 -12.869 1.00 79.00 229 VAL A N 1
ATOM 1791 C CA . VAL A 1 229 ? 14.580 11.888 -12.749 1.00 79.00 229 VAL A CA 1
ATOM 1792 C C . VAL A 1 229 ? 14.254 11.538 -11.294 1.00 79.00 229 VAL A C 1
ATOM 1794 O O . VAL A 1 229 ? 13.216 11.962 -10.788 1.00 79.00 229 VAL A O 1
ATOM 1797 N N . LEU A 1 230 ? 15.163 10.852 -10.588 1.00 81.12 230 LEU A N 1
ATOM 1798 C CA . LEU A 1 230 ? 15.019 10.565 -9.154 1.00 81.12 230 LEU A CA 1
ATOM 1799 C C . LEU A 1 230 ? 14.858 11.843 -8.318 1.00 81.12 230 LEU A C 1
ATOM 1801 O O . LEU A 1 230 ? 14.003 11.901 -7.430 1.00 81.12 230 LEU A O 1
ATOM 1805 N N . GLY A 1 231 ? 15.651 12.878 -8.610 1.00 84.69 231 GLY A N 1
ATOM 1806 C CA . GLY A 1 231 ? 15.552 14.178 -7.946 1.00 84.69 231 GLY A CA 1
ATOM 1807 C C . GLY A 1 231 ? 14.196 14.854 -8.170 1.00 84.69 231 GLY A C 1
ATOM 1808 O O . GLY A 1 231 ? 13.560 15.284 -7.209 1.00 84.69 231 GLY A O 1
ATOM 1809 N N . ILE A 1 232 ? 13.714 14.890 -9.417 1.00 85.56 232 ILE A N 1
ATOM 1810 C CA . ILE A 1 232 ? 12.419 15.492 -9.777 1.00 85.56 232 ILE A CA 1
ATOM 1811 C C . ILE A 1 232 ? 11.257 14.745 -9.108 1.00 85.56 232 ILE A C 1
ATOM 1813 O O . ILE A 1 232 ? 10.415 15.375 -8.468 1.00 85.56 232 ILE A O 1
ATOM 1817 N N . LEU A 1 233 ? 11.237 13.409 -9.186 1.00 80.50 233 LEU A N 1
ATOM 1818 C CA . LEU A 1 233 ? 10.231 12.570 -8.520 1.00 80.50 233 LEU A CA 1
ATOM 1819 C C . LEU A 1 233 ? 10.205 12.812 -7.006 1.00 80.50 233 LEU A C 1
ATOM 1821 O O . LEU A 1 233 ? 9.135 12.922 -6.405 1.00 80.50 233 LEU A O 1
ATOM 1825 N N . SER A 1 234 ? 11.382 12.958 -6.394 1.00 83.62 234 SER A N 1
ATOM 1826 C CA . SER A 1 234 ? 11.501 13.247 -4.964 1.00 83.62 234 SER A CA 1
ATOM 1827 C C . SER A 1 234 ? 10.911 14.611 -4.608 1.00 83.62 234 SER A C 1
ATOM 1829 O O . SER A 1 234 ? 10.162 14.714 -3.639 1.00 83.62 234 SER A O 1
ATOM 1831 N N . VAL A 1 235 ? 11.191 15.655 -5.394 1.00 88.38 235 VAL A N 1
ATOM 1832 C CA . VAL A 1 235 ? 10.620 16.994 -5.174 1.00 88.38 235 VAL A CA 1
ATOM 1833 C C . VAL A 1 235 ? 9.095 16.965 -5.304 1.00 88.38 235 VAL A C 1
ATOM 1835 O O . VAL A 1 235 ? 8.407 17.483 -4.426 1.00 88.38 235 VAL A O 1
ATOM 1838 N N . LEU A 1 236 ? 8.553 16.301 -6.329 1.00 82.69 236 LEU A N 1
ATOM 1839 C CA . LEU A 1 236 ? 7.103 16.151 -6.511 1.00 82.69 236 LEU A CA 1
ATOM 1840 C C . LEU A 1 236 ? 6.449 15.402 -5.339 1.00 82.69 236 LEU A C 1
ATOM 1842 O O . LEU A 1 236 ? 5.423 15.842 -4.820 1.00 82.69 236 LEU A O 1
ATOM 1846 N N . SER A 1 237 ? 7.079 14.326 -4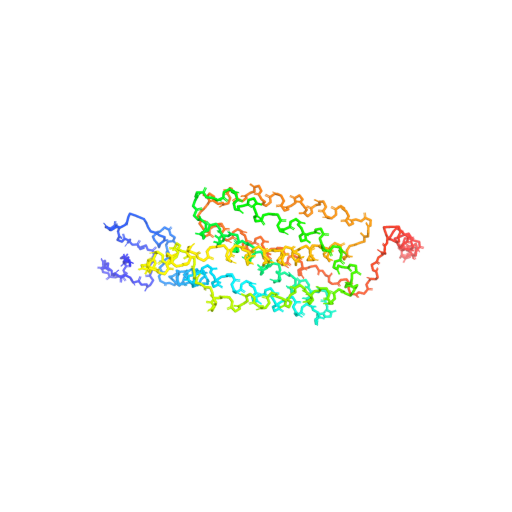.854 1.00 80.00 237 SER A N 1
ATOM 1847 C CA . SER A 1 237 ? 6.624 13.609 -3.656 1.00 80.00 237 SER A CA 1
ATOM 1848 C C . SER A 1 237 ? 6.611 14.508 -2.413 1.00 80.00 237 SER A C 1
ATOM 1850 O O . SER A 1 237 ? 5.679 14.449 -1.608 1.00 80.00 237 SER A O 1
ATOM 1852 N N . ARG A 1 238 ? 7.617 15.381 -2.251 1.00 84.31 238 ARG A N 1
ATOM 1853 C CA . ARG A 1 238 ? 7.678 16.334 -1.131 1.00 84.31 238 ARG A CA 1
ATOM 1854 C C . ARG A 1 238 ? 6.614 17.419 -1.235 1.00 84.31 238 ARG A C 1
ATOM 1856 O O . ARG A 1 238 ? 6.026 17.755 -0.214 1.00 84.31 238 ARG A O 1
ATOM 1863 N N . LEU A 1 239 ? 6.312 17.918 -2.432 1.00 84.38 239 LEU A N 1
ATOM 1864 C CA . LEU A 1 239 ? 5.209 18.862 -2.633 1.00 84.38 239 LEU A CA 1
ATOM 1865 C C . LEU A 1 239 ? 3.862 18.245 -2.238 1.00 84.38 239 LEU A C 1
ATOM 1867 O O . LEU A 1 239 ? 3.080 18.899 -1.551 1.00 84.38 239 LEU A O 1
ATOM 1871 N N . GLY A 1 240 ? 3.632 16.973 -2.580 1.00 78.81 240 GLY A N 1
ATOM 1872 C CA . GLY A 1 240 ? 2.454 16.226 -2.127 1.00 78.81 240 GLY A CA 1
ATOM 1873 C C . GLY A 1 240 ? 2.378 16.075 -0.601 1.00 78.81 240 GLY A C 1
ATOM 1874 O O . GLY A 1 240 ? 1.308 16.196 -0.013 1.00 78.81 240 GLY A O 1
ATOM 1875 N N . GLN A 1 241 ? 3.515 15.869 0.071 1.00 76.50 241 GLN A N 1
ATOM 1876 C CA . GLN A 1 241 ? 3.571 15.821 1.540 1.00 76.50 241 GLN A CA 1
ATOM 1877 C C . GLN A 1 241 ? 3.305 17.192 2.178 1.00 76.50 241 GLN A C 1
ATOM 1879 O O . GLN A 1 241 ? 2.626 17.268 3.198 1.00 76.50 241 GLN A O 1
ATOM 1884 N N . ILE A 1 242 ? 3.811 18.275 1.579 1.00 86.50 242 ILE A N 1
ATOM 1885 C CA . ILE A 1 242 ? 3.601 19.651 2.057 1.00 86.50 242 ILE A CA 1
ATOM 1886 C C . ILE A 1 242 ? 2.132 20.066 1.907 1.00 86.50 242 ILE A C 1
ATOM 1888 O O . ILE A 1 242 ? 1.608 20.769 2.768 1.00 86.50 242 ILE A O 1
ATOM 1892 N N . SER A 1 243 ? 1.449 19.622 0.849 1.00 80.12 243 SER A N 1
ATOM 1893 C CA . SER A 1 243 ? 0.028 19.914 0.643 1.00 80.12 243 SER A CA 1
ATOM 1894 C C . SER A 1 243 ? -0.908 19.041 1.489 1.00 80.12 243 SER A C 1
ATOM 1896 O O . SER A 1 243 ? -2.063 19.419 1.684 1.00 80.12 243 SER A O 1
ATOM 1898 N N . ALA A 1 244 ? -0.437 17.922 2.052 1.00 75.50 244 ALA A N 1
ATOM 1899 C CA . ALA A 1 244 ? -1.277 16.984 2.800 1.00 75.50 244 ALA A CA 1
ATOM 1900 C C . ALA A 1 244 ? -2.043 17.612 3.991 1.00 75.50 244 ALA A C 1
ATOM 1902 O O . ALA A 1 244 ? -3.246 17.366 4.096 1.00 75.50 244 ALA A O 1
ATOM 1903 N N . PRO A 1 245 ? -1.446 18.463 4.855 1.00 77.12 245 PRO A N 1
ATOM 1904 C CA . PRO A 1 245 ? -2.183 19.124 5.936 1.00 77.12 245 PRO A CA 1
ATOM 1905 C C . PRO A 1 245 ? -3.243 20.108 5.426 1.00 77.12 245 PRO A C 1
ATOM 1907 O O . PRO A 1 245 ? -4.303 20.232 6.035 1.00 77.12 245 PRO A O 1
ATOM 1910 N N . LEU A 1 246 ? -2.973 20.784 4.302 1.00 74.94 246 LEU A N 1
ATOM 1911 C CA . LEU A 1 246 ? -3.906 21.723 3.674 1.00 74.94 246 LEU A CA 1
ATOM 1912 C C . LEU A 1 246 ? -5.114 20.985 3.086 1.00 74.94 246 LEU A C 1
ATOM 1914 O O . LEU A 1 246 ? -6.248 21.421 3.258 1.00 74.94 246 LEU A O 1
ATOM 1918 N N . ILE A 1 247 ? -4.877 19.838 2.445 1.00 73.38 247 ILE A N 1
ATOM 1919 C CA . ILE A 1 247 ? -5.938 18.970 1.921 1.00 73.38 247 ILE A CA 1
ATOM 1920 C C . ILE A 1 247 ? -6.766 18.382 3.073 1.00 73.38 247 ILE A C 1
ATOM 1922 O O . ILE A 1 247 ? -7.986 18.304 2.969 1.00 73.38 247 ILE A O 1
ATOM 1926 N N . ASN A 1 248 ? -6.131 18.044 4.200 1.00 66.94 248 ASN A N 1
ATOM 1927 C CA . ASN A 1 248 ? -6.812 17.526 5.389 1.00 66.94 248 ASN A CA 1
ATOM 1928 C C . ASN A 1 248 ? -7.670 18.576 6.128 1.00 66.94 248 ASN A C 1
ATOM 1930 O O . ASN A 1 248 ? -8.453 18.217 7.002 1.00 66.94 248 ASN A O 1
ATOM 1934 N N . ALA A 1 249 ? -7.533 19.865 5.798 1.00 71.88 249 ALA A N 1
ATOM 1935 C CA . ALA A 1 249 ? -8.415 20.922 6.298 1.00 71.88 249 ALA A CA 1
ATOM 1936 C C . ALA A 1 249 ? -9.727 21.045 5.490 1.00 71.88 249 ALA A C 1
ATOM 1938 O O . ALA A 1 249 ? -10.635 21.770 5.898 1.00 71.88 249 ALA A O 1
ATOM 1939 N N . LEU A 1 250 ? -9.836 20.356 4.347 1.00 76.12 250 LEU A N 1
ATOM 1940 C CA . LEU A 1 250 ? -11.045 20.294 3.522 1.00 76.12 250 LEU A CA 1
ATOM 1941 C C . LEU A 1 250 ? -11.969 19.159 3.996 1.00 76.12 250 LEU A C 1
ATOM 1943 O O . LEU A 1 250 ? -11.560 18.267 4.733 1.00 76.12 250 LEU A O 1
ATOM 1947 N N . SER A 1 251 ? -13.229 19.159 3.551 1.00 72.69 251 SER A N 1
ATOM 1948 C CA . SER A 1 251 ? -14.147 18.046 3.846 1.00 72.69 251 SER A CA 1
ATOM 1949 C C . SER A 1 251 ? -13.634 16.725 3.256 1.00 72.69 251 SER A C 1
ATOM 1951 O O . SER A 1 251 ? -13.122 16.728 2.135 1.00 72.69 251 SER A O 1
ATOM 1953 N N . GLU A 1 252 ? -13.866 15.605 3.948 1.00 58.59 252 GLU A N 1
ATOM 1954 C CA . GLU A 1 252 ? -13.362 14.264 3.590 1.00 58.59 252 GLU A CA 1
ATOM 1955 C C . GLU A 1 252 ? -13.624 13.871 2.124 1.00 58.59 252 GLU A C 1
ATOM 1957 O O . GLU A 1 252 ? -12.730 13.370 1.442 1.00 58.59 252 GLU A O 1
ATOM 1962 N N . ASN A 1 253 ? -14.807 14.195 1.592 1.00 57.88 253 ASN A N 1
ATOM 1963 C CA . ASN A 1 253 ? -15.168 13.920 0.196 1.00 57.88 253 ASN A CA 1
ATOM 1964 C C . ASN A 1 253 ? -14.298 14.695 -0.809 1.00 57.88 253 ASN A C 1
ATOM 1966 O O . ASN A 1 253 ? -13.911 14.161 -1.846 1.00 57.88 253 ASN A O 1
ATOM 1970 N N . ILE A 1 254 ? -13.983 15.957 -0.501 1.00 71.00 254 ILE A N 1
ATOM 1971 C CA . ILE A 1 254 ? -13.160 16.825 -1.356 1.00 71.00 254 ILE A CA 1
ATOM 1972 C C . ILE A 1 254 ? -11.706 16.354 -1.317 1.00 71.00 254 ILE A C 1
ATOM 1974 O O . ILE A 1 254 ? -11.068 16.255 -2.361 1.00 71.00 254 ILE A O 1
ATOM 1978 N N . ALA A 1 255 ? -11.198 16.007 -0.132 1.00 64.38 255 ALA A N 1
ATOM 1979 C CA . ALA A 1 255 ? -9.854 15.462 0.021 1.00 64.38 255 ALA A CA 1
ATOM 1980 C C . ALA A 1 255 ? -9.679 14.162 -0.784 1.00 64.38 255 ALA A C 1
ATOM 1982 O O . ALA A 1 255 ? -8.733 14.043 -1.564 1.00 64.38 255 ALA A O 1
ATOM 1983 N N . GLY A 1 256 ? -10.628 13.226 -0.666 1.00 66.19 256 GLY A N 1
ATOM 1984 C CA . GLY A 1 256 ? -10.629 11.981 -1.440 1.00 66.19 256 GLY A CA 1
ATOM 1985 C C . GLY A 1 256 ? -10.706 12.214 -2.953 1.00 66.19 256 GLY A C 1
ATOM 1986 O O . GLY A 1 256 ? -9.954 11.596 -3.708 1.00 66.19 256 GLY A O 1
ATOM 1987 N N . ALA A 1 257 ? -11.550 13.150 -3.399 1.00 72.69 257 ALA A N 1
ATOM 1988 C CA . ALA A 1 257 ? -11.667 13.504 -4.812 1.00 72.69 257 ALA A CA 1
ATOM 1989 C C . ALA A 1 257 ? -10.362 14.085 -5.381 1.00 72.69 257 ALA A C 1
ATOM 1991 O O . ALA A 1 257 ? -9.969 13.714 -6.484 1.00 72.69 257 ALA A O 1
ATOM 1992 N N . ILE A 1 258 ? -9.654 14.939 -4.632 1.00 76.31 258 ILE A N 1
ATOM 1993 C CA . ILE A 1 258 ? -8.373 15.522 -5.067 1.00 76.31 258 ILE A CA 1
ATOM 1994 C C . ILE A 1 258 ? -7.328 14.425 -5.303 1.00 76.31 258 ILE A C 1
ATOM 1996 O O . ILE A 1 258 ? -6.713 14.387 -6.369 1.00 76.31 258 ILE A O 1
ATOM 2000 N N . PHE A 1 259 ? -7.148 13.505 -4.349 1.00 71.62 259 PHE A N 1
ATOM 2001 C CA . PHE A 1 259 ? -6.195 12.401 -4.510 1.00 71.62 259 PHE A CA 1
ATOM 2002 C C . PHE A 1 259 ? -6.589 11.458 -5.655 1.00 71.62 259 PHE A C 1
ATOM 2004 O O . PHE A 1 259 ? -5.724 11.049 -6.430 1.00 71.62 259 PHE A O 1
ATOM 2011 N N . GLY A 1 260 ? -7.885 11.162 -5.801 1.00 70.31 260 GLY A N 1
ATOM 2012 C CA . GLY A 1 260 ? -8.400 10.326 -6.884 1.00 70.31 260 GLY A CA 1
ATOM 2013 C C . GLY A 1 260 ? -8.180 10.939 -8.269 1.00 70.31 260 GLY A C 1
ATOM 2014 O O . GLY A 1 260 ? -7.660 10.271 -9.159 1.00 70.31 260 GLY A O 1
ATOM 2015 N N . VAL A 1 261 ? -8.508 12.222 -8.451 1.00 82.31 261 VAL A N 1
ATOM 2016 C CA . VAL A 1 261 ? -8.327 12.930 -9.731 1.00 82.31 261 VAL A CA 1
ATOM 2017 C C . VAL A 1 261 ? -6.848 13.046 -10.094 1.00 82.31 261 VAL A C 1
ATOM 2019 O O . VAL A 1 261 ? -6.489 12.800 -11.244 1.00 82.31 261 VAL A O 1
ATOM 2022 N N . LEU A 1 262 ? -5.976 13.357 -9.131 1.00 79.44 262 LEU A N 1
ATOM 2023 C CA . LEU A 1 262 ? -4.532 13.417 -9.372 1.00 79.44 262 LEU A CA 1
ATOM 2024 C C . LEU A 1 262 ? -3.981 12.057 -9.820 1.00 79.44 262 LEU A C 1
ATOM 2026 O O . LEU A 1 262 ? -3.268 11.998 -10.821 1.00 79.44 262 LEU A O 1
ATOM 2030 N N . ALA A 1 263 ? -4.367 10.967 -9.148 1.00 73.50 263 ALA A N 1
ATOM 2031 C CA . ALA A 1 263 ? -3.950 9.618 -9.527 1.00 73.50 263 ALA A CA 1
ATOM 2032 C C . ALA A 1 263 ? -4.443 9.236 -10.934 1.00 73.50 263 ALA A C 1
ATOM 2034 O O . ALA A 1 263 ? -3.645 8.815 -11.770 1.00 73.50 263 ALA A O 1
ATOM 2035 N N . LEU A 1 264 ? -5.730 9.459 -11.227 1.00 78.81 264 LEU A N 1
ATOM 2036 C CA . LEU A 1 264 ? -6.318 9.155 -12.535 1.00 78.81 264 LEU A CA 1
ATOM 2037 C C . LEU A 1 264 ? -5.687 9.984 -13.655 1.00 78.81 264 LEU A C 1
ATOM 2039 O O . LEU A 1 264 ? -5.395 9.445 -14.719 1.00 78.81 264 LEU A O 1
ATOM 2043 N N . SER A 1 265 ? -5.436 11.275 -13.419 1.00 83.06 265 SER A N 1
ATOM 2044 C CA . SER A 1 265 ? -4.812 12.155 -14.412 1.00 83.06 265 SER A CA 1
ATOM 2045 C C . SER A 1 265 ? -3.405 11.689 -14.789 1.00 83.06 265 SER A C 1
ATOM 2047 O O . SER A 1 265 ? -3.070 11.668 -15.972 1.00 83.06 265 SER A O 1
ATOM 2049 N N . GLY A 1 266 ? -2.617 11.227 -13.810 1.00 77.31 266 GLY A N 1
ATOM 2050 C CA . GLY A 1 266 ? -1.300 10.644 -14.050 1.00 77.31 266 GLY A CA 1
ATOM 2051 C C . GLY A 1 266 ? -1.379 9.365 -14.883 1.00 77.31 266 GLY A C 1
ATOM 2052 O O . GLY A 1 266 ? -0.652 9.223 -15.863 1.00 77.31 266 GLY A O 1
ATOM 2053 N N . THR A 1 267 ? -2.305 8.459 -14.553 1.00 76.25 267 THR A N 1
ATOM 2054 C CA . THR A 1 267 ? -2.508 7.217 -15.316 1.00 76.25 267 THR A CA 1
ATOM 2055 C C . THR A 1 267 ? -2.965 7.487 -16.748 1.00 76.25 267 THR A C 1
ATOM 2057 O O . THR A 1 267 ? -2.431 6.890 -17.680 1.00 76.25 267 THR A O 1
ATOM 2060 N N . ILE A 1 268 ? -3.918 8.403 -16.939 1.00 82.62 268 ILE A N 1
ATOM 2061 C CA . ILE A 1 268 ? -4.427 8.790 -18.262 1.00 82.62 268 ILE A CA 1
ATOM 2062 C C . ILE A 1 268 ? -3.303 9.389 -19.104 1.00 82.62 268 ILE A C 1
ATOM 2064 O O . ILE A 1 268 ? -3.148 9.017 -20.265 1.00 82.62 268 ILE A O 1
ATOM 2068 N N . PHE A 1 269 ? -2.484 10.266 -18.517 1.00 81.94 269 PHE A N 1
ATOM 2069 C CA . PHE A 1 269 ? -1.343 10.848 -19.212 1.00 81.94 269 PHE A CA 1
ATOM 2070 C C . PHE A 1 269 ? -0.343 9.769 -19.638 1.00 81.94 269 PHE A C 1
ATOM 2072 O O . PHE A 1 269 ? 0.033 9.733 -20.802 1.00 81.94 269 PHE A O 1
ATOM 2079 N N . CYS A 1 270 ? 0.004 8.828 -18.753 1.00 73.25 270 CYS A N 1
ATOM 2080 C CA . CYS A 1 270 ? 0.861 7.690 -19.098 1.00 73.25 270 CYS A CA 1
ATOM 2081 C C . CYS A 1 270 ? 0.281 6.808 -20.213 1.00 73.25 270 CYS A C 1
ATOM 2083 O O . CYS A 1 270 ? 1.040 6.275 -21.014 1.00 73.25 270 CYS A O 1
ATOM 2085 N N . TYR A 1 271 ? -1.043 6.663 -20.286 1.00 74.62 271 TYR A N 1
ATOM 2086 C CA . TYR A 1 271 ? -1.706 5.885 -21.335 1.00 74.62 271 TYR A CA 1
ATOM 2087 C C . TYR A 1 271 ? -1.754 6.617 -22.686 1.00 74.62 271 TYR A C 1
ATOM 2089 O O . TYR A 1 271 ? -1.758 5.985 -23.737 1.00 74.62 271 TYR A O 1
ATOM 2097 N N . LEU A 1 272 ? -1.780 7.953 -22.661 1.00 77.50 272 LEU A N 1
ATOM 2098 C CA . LEU A 1 272 ? -1.726 8.807 -23.852 1.00 77.50 272 LEU A CA 1
ATOM 2099 C C . LEU A 1 272 ? -0.325 8.878 -24.474 1.00 77.50 272 LEU A C 1
ATOM 2101 O O . LEU A 1 272 ? -0.200 9.366 -25.599 1.00 77.50 272 LEU A O 1
ATOM 2105 N N . LEU A 1 273 ? 0.723 8.425 -23.774 1.00 71.56 273 LEU A N 1
ATOM 2106 C CA . LEU A 1 273 ? 2.059 8.378 -24.356 1.00 71.56 273 LEU A CA 1
ATOM 2107 C C . LEU A 1 273 ? 2.096 7.317 -25.471 1.00 71.56 273 LEU A C 1
ATOM 2109 O O . LEU A 1 273 ? 1.815 6.146 -25.208 1.00 71.56 273 LEU A O 1
ATOM 2113 N N . PRO A 1 274 ? 2.452 7.700 -26.711 1.00 57.94 274 PRO A N 1
ATOM 2114 C CA . PRO A 1 274 ? 2.557 6.752 -27.808 1.00 57.94 274 PRO A CA 1
ATOM 2115 C C . PRO A 1 274 ? 3.650 5.720 -27.508 1.00 57.94 274 PRO A C 1
ATOM 2117 O O . PRO A 1 274 ? 4.777 6.071 -27.157 1.00 57.94 274 PRO A O 1
ATOM 2120 N N . GLU A 1 275 ? 3.302 4.440 -27.649 1.00 59.84 275 GLU A N 1
ATOM 2121 C CA . GLU A 1 275 ? 4.215 3.310 -27.470 1.00 59.84 275 GLU A CA 1
ATOM 2122 C C . GLU A 1 275 ? 5.343 3.409 -28.517 1.00 59.84 275 GLU A C 1
ATOM 2124 O O . GLU A 1 275 ? 5.121 3.203 -29.710 1.00 59.84 275 GLU A O 1
ATOM 2129 N N . THR A 1 276 ? 6.564 3.753 -28.094 1.00 57.81 276 THR A N 1
ATOM 2130 C CA . THR A 1 276 ? 7.781 3.789 -28.934 1.00 57.81 276 THR A CA 1
ATOM 2131 C C . THR A 1 276 ? 8.282 2.371 -29.222 1.00 57.81 276 THR A C 1
ATOM 2133 O O . THR A 1 276 ? 9.373 1.984 -28.812 1.00 57.81 276 THR A O 1
ATOM 2136 N N . LYS A 1 277 ? 7.440 1.561 -29.865 1.00 44.81 277 LYS A N 1
ATOM 2137 C CA . LYS A 1 277 ? 7.603 0.107 -29.983 1.00 44.81 277 LYS A CA 1
ATOM 2138 C C . LYS A 1 277 ? 8.723 -0.338 -30.933 1.00 44.81 277 LYS A C 1
ATOM 2140 O O . LYS A 1 277 ? 9.238 -1.434 -30.763 1.00 44.81 277 LYS A O 1
ATOM 2145 N N . ASP A 1 278 ? 9.153 0.524 -31.856 1.00 49.22 278 ASP A N 1
ATOM 2146 C CA . ASP A 1 278 ? 10.098 0.159 -32.928 1.00 49.22 278 ASP A CA 1
ATOM 2147 C C . ASP A 1 278 ? 11.348 1.055 -33.000 1.00 49.22 278 ASP A C 1
ATOM 2149 O O . ASP A 1 278 ? 12.065 1.075 -34.001 1.00 49.22 278 ASP A O 1
ATOM 2153 N N . THR A 1 279 ? 11.633 1.823 -31.948 1.00 54.09 279 THR A N 1
ATOM 2154 C CA . THR A 1 279 ? 12.842 2.655 -31.870 1.00 54.09 279 THR A CA 1
ATOM 2155 C C . THR A 1 279 ? 13.753 2.147 -30.767 1.00 54.09 279 THR A C 1
ATOM 2157 O O . THR A 1 279 ? 13.386 2.220 -29.594 1.00 54.09 279 THR A O 1
ATOM 2160 N N . GLU A 1 280 ? 14.950 1.676 -31.127 1.00 52.66 280 GLU A N 1
ATOM 2161 C CA . GLU A 1 280 ? 16.003 1.393 -30.151 1.00 52.66 280 GLU A CA 1
ATOM 2162 C C . GLU A 1 280 ? 16.271 2.652 -29.320 1.00 52.66 280 GLU A C 1
ATOM 2164 O O . GLU A 1 280 ? 16.601 3.715 -29.859 1.00 52.66 280 GLU A O 1
ATOM 2169 N N . LEU A 1 281 ? 16.089 2.546 -28.001 1.00 53.62 281 LEU A N 1
ATOM 2170 C CA . LEU A 1 281 ? 16.416 3.634 -27.092 1.00 53.62 281 LEU A CA 1
ATOM 2171 C C . LEU A 1 281 ? 17.941 3.818 -27.092 1.00 53.62 281 LEU A C 1
ATOM 2173 O O . LEU A 1 281 ? 18.660 2.866 -26.781 1.00 53.62 281 LEU A O 1
ATOM 2177 N N . PRO A 1 282 ? 18.456 5.022 -27.393 1.00 56.06 282 PRO A N 1
ATOM 2178 C CA . PRO A 1 282 ? 19.883 5.287 -27.303 1.00 56.06 282 PRO A CA 1
ATOM 2179 C C . PRO A 1 282 ? 20.350 5.068 -25.857 1.00 56.06 282 PRO A C 1
ATOM 2181 O O . PRO A 1 282 ? 19.820 5.681 -24.927 1.00 56.06 282 PRO A O 1
ATOM 2184 N N . SER A 1 283 ? 21.341 4.196 -25.656 1.00 49.88 283 SER A N 1
ATOM 2185 C CA . SER A 1 283 ? 21.875 3.850 -24.329 1.00 49.88 283 SER A CA 1
ATOM 2186 C C . SER A 1 283 ? 22.548 5.025 -23.613 1.00 49.88 283 SER A C 1
ATOM 2188 O O . SER A 1 283 ? 22.673 5.025 -22.386 1.00 49.88 283 SER A O 1
ATOM 2190 N N . SER A 1 284 ? 22.956 6.045 -24.369 1.00 63.81 284 SER A N 1
ATOM 2191 C CA . SER A 1 284 ? 23.577 7.268 -23.875 1.00 63.81 284 SER A CA 1
ATOM 2192 C C . SER A 1 284 ? 23.072 8.500 -24.631 1.00 63.81 284 SER A C 1
ATOM 2194 O O . SER A 1 284 ? 22.682 8.430 -25.795 1.00 63.81 284 SER A O 1
ATOM 2196 N N . LEU A 1 285 ? 23.144 9.672 -23.991 1.00 65.12 285 LEU A N 1
ATOM 2197 C CA . LEU A 1 285 ? 22.799 10.957 -24.616 1.00 65.12 285 LEU A CA 1
ATOM 2198 C C . LEU A 1 285 ? 23.669 11.239 -25.860 1.00 65.12 285 LEU A C 1
ATOM 2200 O O . LEU A 1 285 ? 23.235 11.915 -26.793 1.00 65.12 285 LEU A O 1
ATOM 2204 N N . ASP A 1 286 ? 24.899 10.721 -25.879 1.00 65.75 286 ASP A N 1
ATOM 2205 C CA . ASP A 1 286 ? 25.816 10.867 -27.011 1.00 65.75 286 ASP A CA 1
ATOM 2206 C C . ASP A 1 286 ? 25.447 9.956 -28.195 1.00 65.75 286 ASP A C 1
ATOM 2208 O O . ASP A 1 286 ? 25.653 10.342 -29.351 1.00 65.75 286 ASP A O 1
ATOM 2212 N N . ASP A 1 287 ? 24.785 8.824 -27.941 1.00 65.25 287 ASP A N 1
ATOM 2213 C CA . ASP A 1 287 ? 24.197 7.982 -28.990 1.00 65.25 287 ASP A CA 1
ATOM 2214 C C . ASP A 1 287 ? 23.030 8.725 -29.664 1.00 65.25 287 ASP A C 1
ATOM 2216 O O . ASP A 1 287 ? 22.907 8.749 -30.889 1.00 65.25 287 ASP A O 1
ATOM 2220 N N . THR A 1 288 ? 22.227 9.467 -28.892 1.00 63.94 288 THR A N 1
ATOM 2221 C CA . THR A 1 288 ? 21.162 10.324 -29.439 1.00 63.94 288 THR A CA 1
ATOM 2222 C C . THR A 1 288 ? 21.724 11.451 -30.309 1.00 63.94 288 THR A C 1
ATOM 2224 O O . THR A 1 288 ? 21.187 11.745 -31.382 1.00 63.94 288 THR A O 1
ATOM 2227 N N . LYS A 1 289 ? 22.827 12.088 -29.888 1.00 65.75 289 LYS A N 1
ATOM 2228 C CA . LYS A 1 289 ? 23.491 13.142 -30.677 1.00 65.75 289 LYS A CA 1
ATOM 2229 C C . LYS A 1 289 ? 24.082 12.597 -31.974 1.00 65.75 289 LYS A C 1
ATOM 2231 O O . LYS A 1 289 ? 23.977 13.257 -33.005 1.00 65.75 289 LYS A O 1
ATOM 2236 N N . THR A 1 290 ? 24.681 11.407 -31.953 1.00 65.81 290 THR A N 1
ATOM 2237 C CA . THR A 1 290 ? 25.249 10.782 -33.159 1.00 65.81 290 THR A CA 1
ATOM 2238 C C . THR A 1 290 ? 24.167 10.303 -34.127 1.00 65.81 290 THR A C 1
ATOM 2240 O O . THR A 1 290 ? 24.321 10.503 -35.331 1.00 65.81 290 THR A O 1
ATOM 2243 N N . LEU A 1 291 ? 23.037 9.786 -33.634 1.00 64.88 291 LEU A N 1
ATOM 2244 C CA . LEU A 1 291 ? 21.852 9.472 -34.444 1.00 64.88 291 LEU A CA 1
ATOM 2245 C C . LEU A 1 291 ? 21.229 10.728 -35.073 1.00 64.88 291 LEU A C 1
ATOM 2247 O O . LEU A 1 291 ? 20.908 10.731 -36.261 1.00 64.88 291 LEU A O 1
ATOM 2251 N N . THR A 1 292 ? 21.130 11.820 -34.311 1.00 64.31 292 THR A N 1
ATOM 2252 C CA . THR A 1 292 ? 20.638 13.118 -34.810 1.00 64.31 292 THR A CA 1
ATOM 2253 C C . THR A 1 292 ? 21.579 13.689 -35.872 1.00 64.31 292 THR A C 1
ATOM 2255 O O . THR A 1 292 ? 21.129 14.180 -36.908 1.00 64.31 292 THR A O 1
ATOM 2258 N N . ARG A 1 293 ? 22.896 13.561 -35.660 1.00 62.34 293 ARG A N 1
ATOM 2259 C CA . ARG A 1 293 ? 23.933 13.979 -36.612 1.00 62.34 293 ARG A CA 1
ATOM 2260 C C . ARG A 1 293 ? 23.946 13.116 -37.878 1.00 62.34 293 ARG A C 1
ATOM 2262 O O . ARG A 1 293 ? 24.152 13.644 -38.962 1.00 62.34 293 ARG A O 1
ATOM 2269 N N . ARG A 1 294 ? 23.684 11.807 -37.769 1.00 61.38 294 ARG A N 1
ATOM 2270 C CA . ARG A 1 294 ? 23.484 10.921 -38.930 1.00 61.38 294 ARG A CA 1
ATOM 2271 C C . ARG A 1 294 ? 22.234 11.295 -39.719 1.00 61.38 294 ARG A C 1
ATOM 2273 O O . ARG A 1 294 ? 22.340 11.410 -40.930 1.00 61.38 294 ARG A O 1
ATOM 2280 N N . LYS A 1 295 ? 21.091 11.531 -39.062 1.00 64.94 295 LYS A N 1
ATOM 2281 C CA . LYS A 1 295 ? 19.862 11.983 -39.742 1.00 64.94 295 LYS A CA 1
ATOM 2282 C C . LYS A 1 295 ? 20.070 13.307 -40.477 1.00 64.94 295 LYS A C 1
ATOM 2284 O O . LYS A 1 295 ? 19.768 13.392 -41.654 1.00 64.94 295 LYS A O 1
ATOM 2289 N N . THR A 1 296 ? 20.687 14.295 -39.832 1.00 60.66 296 THR A N 1
ATOM 2290 C CA . THR A 1 296 ? 20.988 15.591 -40.474 1.00 60.66 296 THR A CA 1
ATOM 2291 C C . THR A 1 296 ? 22.008 15.494 -41.615 1.00 60.66 296 THR A C 1
ATOM 2293 O O . THR A 1 296 ? 21.932 16.284 -42.547 1.00 60.66 296 THR A O 1
ATOM 2296 N N . HIS A 1 297 ? 22.925 14.519 -41.600 1.00 57.19 297 HIS A N 1
ATOM 2297 C CA . HIS A 1 297 ? 23.815 14.234 -42.737 1.00 57.19 297 HIS A CA 1
ATOM 2298 C C . HIS A 1 297 ? 23.175 13.399 -43.860 1.00 57.19 297 HIS A C 1
ATOM 2300 O O . HIS A 1 297 ? 23.696 13.418 -44.971 1.00 57.19 297 HIS A O 1
ATOM 2306 N N . LEU A 1 298 ? 22.092 12.665 -43.586 1.00 56.34 298 LEU A N 1
ATOM 2307 C CA . LEU A 1 298 ? 21.310 11.904 -44.574 1.00 56.34 298 LEU A CA 1
ATOM 2308 C C . LEU A 1 298 ? 20.184 12.735 -45.213 1.00 56.34 298 LEU A C 1
ATOM 2310 O O . LEU A 1 298 ? 19.648 12.326 -46.236 1.00 56.34 298 LEU A O 1
ATOM 2314 N N . GLU A 1 299 ? 19.862 13.896 -44.638 1.00 51.28 299 GLU A N 1
ATOM 2315 C CA . GLU A 1 299 ? 18.836 14.831 -45.112 1.00 51.28 299 GLU A CA 1
ATOM 2316 C C . GLU A 1 299 ? 19.360 16.134 -45.780 1.00 51.28 299 GLU A C 1
ATOM 2318 O O . GLU A 1 299 ? 18.699 17.165 -45.670 1.00 51.28 299 GLU A O 1
ATOM 2323 N N . PRO A 1 300 ? 20.514 16.179 -46.484 1.00 50.88 300 PRO A N 1
ATOM 2324 C CA . PRO A 1 300 ? 20.730 17.163 -47.538 1.00 50.88 300 PRO A CA 1
ATOM 2325 C C . PRO A 1 300 ? 20.241 16.587 -48.885 1.00 50.88 300 PRO A C 1
ATOM 2327 O O . PRO A 1 300 ? 20.571 15.455 -49.216 1.00 50.88 300 PRO A O 1
ATOM 2330 N N . ASP A 1 301 ? 19.486 17.376 -49.661 1.00 49.34 301 ASP A N 1
ATOM 2331 C CA . ASP A 1 301 ? 19.043 17.132 -51.059 1.00 49.34 301 ASP A CA 1
ATOM 2332 C C . ASP A 1 301 ? 17.694 16.435 -51.358 1.00 49.34 301 ASP A C 1
ATOM 2334 O O . ASP A 1 301 ? 17.588 15.693 -52.330 1.00 49.34 301 ASP A O 1
ATOM 2338 N N . ILE A 1 302 ? 16.596 16.753 -50.652 1.00 52.34 302 ILE A N 1
ATOM 2339 C CA . ILE A 1 302 ? 15.235 16.504 -51.215 1.00 52.34 302 ILE A CA 1
ATOM 2340 C C . ILE A 1 302 ? 14.374 17.781 -51.323 1.00 52.34 302 ILE A C 1
ATOM 2342 O O . ILE A 1 302 ? 13.328 17.780 -51.962 1.00 52.34 302 ILE A O 1
ATOM 2346 N N . THR A 1 303 ? 14.825 18.926 -50.806 1.00 50.28 303 THR A N 1
ATOM 2347 C CA . THR A 1 303 ? 14.064 20.194 -50.857 1.00 50.28 303 THR A CA 1
ATOM 2348 C C . THR A 1 303 ? 14.431 21.148 -51.999 1.00 50.28 303 THR A C 1
ATOM 2350 O O . THR A 1 303 ? 13.850 22.224 -52.069 1.00 50.28 303 THR A O 1
ATOM 2353 N N . ASN A 1 304 ? 15.313 20.762 -52.931 1.00 46.03 304 ASN A N 1
ATOM 2354 C CA . ASN A 1 304 ? 15.674 21.574 -54.106 1.00 46.03 304 ASN A CA 1
ATOM 2355 C C . ASN A 1 304 ? 15.587 20.776 -55.422 1.00 46.03 304 ASN A C 1
ATOM 2357 O O . ASN A 1 304 ? 16.588 20.578 -56.099 1.00 46.03 304 ASN A O 1
ATOM 2361 N N . THR A 1 305 ? 14.399 20.316 -55.808 1.00 46.81 305 THR A N 1
ATOM 2362 C CA . THR A 1 305 ? 14.066 20.058 -57.226 1.00 46.81 305 THR A CA 1
ATOM 2363 C C . THR A 1 305 ? 12.584 20.354 -57.451 1.00 46.81 305 THR A C 1
ATOM 2365 O O . THR A 1 305 ? 11.738 19.466 -57.505 1.00 46.81 305 THR A O 1
ATOM 2368 N N . SER A 1 306 ? 12.278 21.650 -57.510 1.00 42.72 306 SER A N 1
ATOM 2369 C CA . SER A 1 306 ? 11.094 22.205 -58.177 1.00 42.72 306 SER A CA 1
ATOM 2370 C C . SER A 1 306 ? 11.425 22.522 -59.628 1.00 42.72 306 SER A C 1
ATOM 2372 O O . SER A 1 306 ? 12.508 23.127 -59.816 1.00 42.72 306 SER A O 1
#

InterPro domains:
  IPR005828 Major facilitator, sugar transporter-like [PF00083] (55-191)
  IPR005829 Sugar transporter, conserved site [PS00217] (95-120)
  IPR036259 MFS transporter superfamily [G3DSA:1.20.1250.20] (25-193)
  IPR036259 MFS transporter superfamily [G3DSA:1.20.1250.20] (194-284)
  IPR036259 MFS transporter superfamily [SSF103473] (57-188)
  IPR036259 MFS transporter superfamily [SSF103473] (195-281)

Secondary structure (DSSP, 8-state):
--EEEE-SSS--EEET-SS-SS-EE--SS-S--HHHHHT--TTTTHHHHHHHHHHHHHHT-HHHHHHHHHHHHHHHHHHGGG--SHHHHHHHHHHHHHHHHHHHHHHHHHHHHHH-GGGHHHHHHHHHHHHHHHHHHHHHHHHH--SHHHHHHHHHHHHHHHHTHHHHSPPPHHHHHHTT-HHHHHHHHHTHHHHHHHHHHHHHHHHHHHHHHHHHHHHTS-HHHHHHHHHHHHHHHHHHHHHHHHHTTS-HHHHHHHHHHHHHHHHHHHHHS---TTSPPPSSHHHHHHHHHHHHHH-SSSS---

Mean predicted aligned error: 13.98 Å

Radius of gyration: 26.72 Å; Cα contacts (8 Å, |Δi|>4): 255; chains: 1; bounding box: 79×39×85 Å

pLDDT: mean 77.24, std 11.78, range [42.72, 92.88]